Protein AF-0000000065932161 (afdb_homodimer)

Organism: Pleurodeles waltl (NCBI:txid8319)

Nearest PDB structures (foldseek):
  1xye-assembly1_C  TM=9.897E-01  e=7.817E-13  Homo sapiens
  1rq3-assembly1_A  TM=9.909E-01  e=1.323E-12  Homo sapiens
  9ayz-assembly1_A  TM=9.924E-01  e=1.602E-12  Homo sapiens
  1r1y-assembly1_C  TM=9.900E-01  e=1.602E-12  Homo sapiens
  4mqc-assembly1_A-2  TM=9.850E-01  e=2.135E-12  Homo sapiens

InterPro domains:
  IPR000971 Globin [PF00042] (27-136)
  IPR000971 Globin [PS01033] (2-142)
  IPR002338 Hemoglobin, alpha-type [PR00612] (16-28)
  IPR002338 Hemoglobin, alpha-type [PR00612] (33-43)
  IPR002338 Hemoglobin, alpha-type [PR00612] (48-57)
  IPR002338 Hemoglobin, alpha-type [PR00612] (75-88)
  IPR002338 Hemoglobin, alpha-type [PR00612] (123-139)
  IPR002338 Hemoglobin, alpha-type [cd08927] (3-142)
  IPR009050 Globin-like superfamily [SSF46458] (1-142)
  IPR012292 Globin/Protoglobin [G3DSA:1.10.490.10] (2-142)
  IPR050056 Hemoglobin and related oxygen transporters [PTHR11442] (1-142)

Foldseek 3Di:
DDQDPLLLVLQLVLVVVCPPVQLVLQLQLQLVLCVVPVVQCVLVPPDDSDSPGPVSSVVSSVVSVLVVQCSVVVVCNLVSCVVVLCCCVPPSNRDLVCLVSSLVSSLVSSCVPVVVSCDPSSSVSSSVSSVVNSCSSCVVVD/DDQDPLLLVLQLVLVVVCPPVQLVLQLQLQLVLCVVPVVQCVLVPPDDSDSPGPVSSVVSSVVSVLVVQCSVVVVCNLVSCVVVLCCCVPPSNRDLVCLVSSLVSSLVSSCVPVVVSCDPSSSVSSSVSSVVNSCSSCVVND

Structure (mmCIF, N/CA/C/O backbone):
data_AF-0000000065932161-model_v1
#
loop_
_entity.id
_entity.type
_entity.pdbx_description
1 polymer 'Hemoglobin subunit alpha-1'
#
loop_
_atom_site.group_PDB
_atom_site.id
_atom_site.type_symbol
_atom_site.label_atom_id
_atom_site.label_alt_id
_atom_site.label_comp_id
_atom_site.label_asym_id
_atom_site.label_entity_id
_atom_site.label_seq_id
_atom_site.pdbx_PDB_ins_code
_atom_site.Cartn_x
_atom_site.Cartn_y
_atom_site.Cartn_z
_atom_site.occupancy
_atom_site.B_iso_or_equiv
_atom_site.auth_seq_id
_atom_site.auth_comp_id
_atom_site.auth_asym_id
_atom_site.auth_atom_id
_atom_site.pdbx_PDB_model_num
ATOM 1 N N . MET A 1 1 ? 13.188 9.094 9.234 1 63.94 1 MET A N 1
ATOM 2 C CA . MET A 1 1 ? 14.102 9.414 8.141 1 63.94 1 MET A CA 1
ATOM 3 C C . MET A 1 1 ? 13.914 10.859 7.676 1 63.94 1 MET A C 1
ATOM 5 O O . MET A 1 1 ? 12.789 11.367 7.676 1 63.94 1 MET A O 1
ATOM 9 N N . LYS A 1 2 ? 14.953 11.531 7.594 1 86.62 2 LYS A N 1
ATOM 10 C CA . LYS A 1 2 ? 14.883 12.945 7.211 1 86.62 2 LYS A CA 1
ATOM 11 C C . LYS A 1 2 ? 14.508 13.094 5.742 1 86.62 2 LYS A C 1
ATOM 13 O O . LYS A 1 2 ? 15.031 12.383 4.883 1 86.62 2 LYS A O 1
ATOM 18 N N . LEU A 1 3 ? 13.445 13.945 5.445 1 97.88 3 LEU A N 1
ATOM 19 C CA . LEU A 1 3 ? 13.062 14.273 4.074 1 97.88 3 LEU A CA 1
ATOM 20 C C . LEU A 1 3 ? 14.133 15.117 3.395 1 97.88 3 LEU A C 1
ATOM 22 O O . LEU A 1 3 ? 14.594 16.109 3.957 1 97.88 3 LEU A O 1
ATOM 26 N N . THR A 1 4 ? 14.586 14.727 2.246 1 98 4 THR A N 1
ATOM 27 C CA . THR A 1 4 ? 15.531 15.516 1.463 1 98 4 THR A CA 1
ATOM 28 C C . THR A 1 4 ? 14.828 16.688 0.783 1 98 4 THR A C 1
ATOM 30 O O . THR A 1 4 ? 13.602 16.781 0.819 1 98 4 THR A O 1
ATOM 33 N N . ALA A 1 5 ? 15.625 17.578 0.199 1 98.31 5 ALA A N 1
ATOM 34 C CA . ALA A 1 5 ? 15.047 18.672 -0.569 1 98.31 5 ALA A CA 1
ATOM 35 C C . ALA A 1 5 ? 14.188 18.156 -1.711 1 98.31 5 ALA A C 1
ATOM 37 O O . ALA A 1 5 ? 13.133 18.719 -2.01 1 98.31 5 ALA A O 1
ATOM 38 N N . GLU A 1 6 ? 14.609 17.078 -2.377 1 98.31 6 GLU A N 1
ATOM 39 C CA . GLU A 1 6 ? 13.844 16.469 -3.459 1 98.31 6 GLU A CA 1
ATOM 40 C C . GLU A 1 6 ? 12.523 15.891 -2.947 1 98.31 6 GLU A C 1
ATOM 42 O O . GLU A 1 6 ? 11.484 16.047 -3.588 1 98.31 6 GLU A O 1
ATOM 47 N N . ASP A 1 7 ? 12.586 15.211 -1.776 1 98.69 7 ASP A N 1
ATOM 48 C CA . ASP A 1 7 ? 11.367 14.68 -1.172 1 98.69 7 ASP A CA 1
ATOM 49 C C . ASP A 1 7 ? 10.344 15.781 -0.929 1 98.69 7 ASP A C 1
ATOM 51 O O . ASP A 1 7 ? 9.18 15.648 -1.299 1 98.69 7 ASP A O 1
ATOM 55 N N . LYS A 1 8 ? 10.828 16.859 -0.288 1 98.75 8 LYS A N 1
ATOM 56 C CA . LYS A 1 8 ? 9.945 17.969 0.054 1 98.75 8 LYS A CA 1
ATOM 57 C C . LYS A 1 8 ? 9.336 18.594 -1.198 1 98.75 8 LYS A C 1
ATOM 59 O O . LYS A 1 8 ? 8.141 18.906 -1.223 1 98.75 8 LYS A O 1
ATOM 64 N N . HIS A 1 9 ? 10.117 18.766 -2.213 1 98.75 9 HIS A N 1
ATOM 65 C CA . HIS A 1 9 ? 9.625 19.312 -3.477 1 98.75 9 HIS A CA 1
ATOM 66 C C . HIS A 1 9 ? 8.539 18.422 -4.074 1 98.75 9 HIS A C 1
ATOM 68 O O . HIS A 1 9 ? 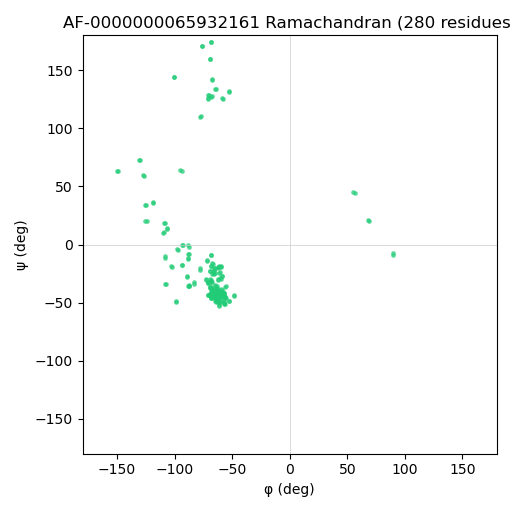7.477 18.906 -4.461 1 98.75 9 HIS A O 1
ATOM 74 N N . ASN A 1 10 ? 8.805 17.109 -4.168 1 98.81 10 ASN A N 1
ATOM 75 C CA . ASN A 1 10 ? 7.863 16.156 -4.75 1 98.81 10 ASN A CA 1
ATOM 76 C C . ASN A 1 10 ? 6.555 16.109 -3.969 1 98.81 10 ASN A C 1
ATOM 78 O O . ASN A 1 10 ? 5.473 16.078 -4.562 1 98.81 10 ASN A O 1
ATOM 82 N N . VAL A 1 11 ? 6.648 16.109 -2.639 1 98.88 11 VAL A N 1
ATOM 83 C CA . VAL A 1 11 ? 5.465 16.047 -1.786 1 98.88 11 VAL A CA 1
ATOM 84 C C . VAL A 1 11 ? 4.617 17.297 -1.983 1 98.88 11 VAL A C 1
ATOM 86 O O . VAL A 1 11 ? 3.402 17.219 -2.172 1 98.88 11 VAL A O 1
ATOM 89 N N . LYS A 1 12 ? 5.238 18.484 -1.946 1 98.81 12 LYS A N 1
ATOM 90 C CA . LYS A 1 12 ? 4.504 19.734 -2.137 1 98.81 12 LYS A CA 1
ATOM 91 C C . LYS A 1 12 ? 3.861 19.781 -3.52 1 98.81 12 LYS A C 1
ATOM 93 O O . LYS A 1 12 ? 2.711 20.203 -3.66 1 98.81 12 LYS A O 1
ATOM 98 N N . ALA A 1 13 ? 4.555 19.344 -4.527 1 98.69 13 ALA A N 1
ATOM 99 C CA . ALA A 1 13 ? 4.051 19.391 -5.895 1 98.69 13 ALA A CA 1
ATOM 100 C C . ALA A 1 13 ? 2.818 18.516 -6.062 1 98.69 13 ALA A C 1
ATOM 102 O O . ALA A 1 13 ? 1.815 18.938 -6.637 1 98.69 13 ALA A O 1
ATOM 103 N N . ILE A 1 14 ? 2.879 17.281 -5.559 1 98.75 14 ILE A N 1
ATOM 104 C CA . ILE A 1 14 ? 1.737 16.391 -5.727 1 98.75 14 ILE A CA 1
ATOM 105 C C . ILE A 1 14 ? 0.577 16.859 -4.855 1 98.75 14 ILE A C 1
ATOM 107 O O . ILE A 1 14 ? -0.589 16.703 -5.227 1 98.75 14 ILE A O 1
ATOM 111 N N . TRP A 1 15 ? 0.893 17.469 -3.68 1 98.81 15 TRP A N 1
ATOM 112 C CA . TRP A 1 15 ? -0.165 17.891 -2.764 1 98.81 15 TRP A CA 1
ATOM 113 C C . TRP A 1 15 ? -0.961 19.047 -3.344 1 98.81 15 TRP A C 1
ATOM 115 O O . TRP A 1 15 ? -2.102 19.297 -2.943 1 98.81 15 TRP A O 1
ATOM 125 N N . ASP A 1 16 ? -0.361 19.797 -4.277 1 98.5 16 ASP A N 1
ATOM 126 C CA . ASP A 1 16 ? -1.103 20.844 -4.977 1 98.5 16 ASP A CA 1
ATOM 127 C C . ASP A 1 16 ? -2.314 20.266 -5.703 1 98.5 16 ASP A C 1
ATOM 129 O O . ASP A 1 16 ? -3.318 20.953 -5.898 1 98.5 16 ASP A O 1
ATOM 133 N N . HIS A 1 17 ? -2.227 19 -6.066 1 98.56 17 HIS A N 1
ATOM 134 C CA . HIS A 1 17 ? -3.336 18.328 -6.738 1 98.56 17 HIS A CA 1
ATOM 135 C C . HIS A 1 17 ? -4.293 17.703 -5.734 1 98.56 17 HIS A C 1
ATOM 137 O O . HIS A 1 17 ? -5.391 17.281 -6.102 1 98.56 17 HIS A O 1
ATOM 143 N N . VAL A 1 18 ? -3.959 17.609 -4.453 1 98.69 18 VAL A N 1
ATOM 144 C CA . VAL A 1 18 ? -4.777 17.047 -3.381 1 98.69 18 VAL A CA 1
ATOM 145 C C . VAL A 1 18 ? -5.66 18.141 -2.785 1 98.69 18 VAL A C 1
ATOM 147 O O . VAL A 1 18 ? -6.793 17.875 -2.371 1 98.69 18 VAL A O 1
ATOM 150 N N . LYS A 1 19 ? -5.07 19.359 -2.74 1 98 19 LYS A N 1
ATOM 151 C CA . LYS A 1 19 ? -5.809 20.5 -2.189 1 98 19 LYS A CA 1
ATOM 152 C C . LYS A 1 19 ? -7.168 20.656 -2.865 1 98 19 LYS A C 1
ATOM 154 O O . LYS A 1 19 ? -7.266 20.609 -4.094 1 98 19 LYS A O 1
ATOM 159 N N . GLY A 1 20 ? -8.211 20.812 -2.104 1 97.94 20 GLY A N 1
ATOM 160 C CA . GLY A 1 20 ? -9.57 20.938 -2.615 1 97.94 20 GLY A CA 1
ATOM 161 C C . GLY A 1 20 ? -10.273 19.594 -2.768 1 97.94 20 GLY A C 1
ATOM 162 O O 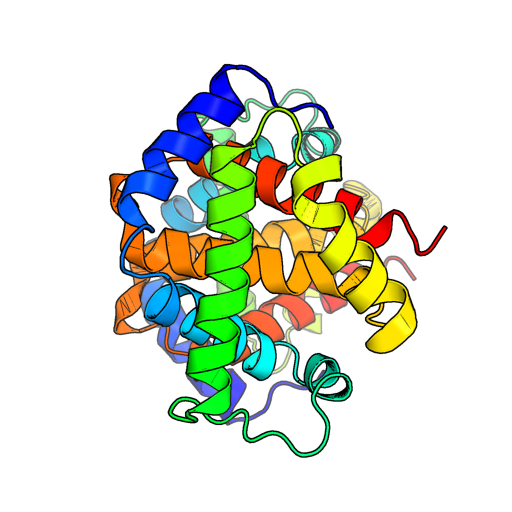. GLY A 1 20 ? -11.484 19.562 -2.998 1 97.94 20 GLY A O 1
ATOM 163 N N . HIS A 1 21 ? -9.562 18.516 -2.586 1 98.69 21 HIS A N 1
ATOM 164 C CA . HIS A 1 21 ? -10.133 17.188 -2.727 1 98.69 21 HIS A CA 1
ATOM 165 C C . HIS A 1 21 ? -9.906 16.344 -1.472 1 98.69 21 HIS A C 1
ATOM 167 O O . HIS A 1 21 ? -9.883 15.117 -1.535 1 98.69 21 HIS A O 1
ATOM 173 N N . GLU A 1 22 ? -9.648 16.984 -0.371 1 98.69 22 GLU A N 1
ATOM 174 C CA . GLU A 1 22 ? -9.281 16.297 0.868 1 98.69 22 GLU A CA 1
ATOM 175 C C . GLU A 1 22 ? -10.367 15.32 1.294 1 98.69 22 GLU A C 1
ATOM 177 O O . GLU A 1 22 ? -10.062 14.195 1.702 1 98.69 22 GLU A O 1
ATOM 182 N N . GLU A 1 23 ? -11.625 15.75 1.155 1 98.81 23 GLU A N 1
ATOM 183 C CA . GLU A 1 23 ? -12.727 14.883 1.556 1 98.81 23 GLU A CA 1
ATOM 184 C C . GLU A 1 23 ? -12.789 13.633 0.694 1 98.81 23 GLU A C 1
ATOM 186 O O . GLU A 1 23 ? -12.875 12.516 1.216 1 98.81 23 GLU A O 1
ATOM 191 N N . ALA A 1 24 ? -12.734 13.789 -0.629 1 98.75 24 ALA A N 1
ATOM 192 C CA . ALA A 1 24 ? -12.852 12.664 -1.555 1 98.75 24 ALA A CA 1
ATOM 193 C C . ALA A 1 24 ? -11.688 11.695 -1.383 1 98.75 24 ALA A C 1
ATOM 195 O O . ALA A 1 24 ? -11.891 10.484 -1.294 1 98.75 24 ALA A O 1
ATOM 196 N N . ILE A 1 25 ? -10.469 12.203 -1.295 1 98.81 25 ILE A N 1
ATOM 197 C CA . ILE A 1 25 ? -9.266 11.383 -1.174 1 98.81 25 ILE A CA 1
ATOM 198 C C . ILE A 1 25 ? -9.25 10.68 0.182 1 98.81 25 ILE A C 1
ATOM 200 O O . ILE A 1 25 ? -9.016 9.477 0.261 1 98.81 25 ILE A O 1
ATOM 204 N N . GLY A 1 26 ? -9.547 11.438 1.215 1 98.88 26 GLY A N 1
ATOM 205 C CA . GLY A 1 26 ? -9.523 10.883 2.557 1 98.88 26 GLY A CA 1
ATOM 206 C C . GLY A 1 26 ? -10.594 9.836 2.787 1 98.88 26 GLY A C 1
ATOM 207 O O . GLY A 1 26 ? -10.336 8.781 3.371 1 98.88 26 GLY A O 1
ATOM 208 N N . ALA A 1 27 ? -11.82 10.117 2.338 1 98.88 27 ALA A N 1
ATOM 209 C CA . ALA A 1 27 ? -12.922 9.172 2.502 1 98.88 27 ALA A CA 1
ATOM 210 C C . ALA A 1 27 ? -12.648 7.875 1.746 1 98.88 27 ALA A C 1
ATOM 212 O O . ALA A 1 27 ? -12.906 6.781 2.26 1 98.88 27 ALA A O 1
ATOM 213 N N . GLU A 1 28 ? -12.133 8.016 0.566 1 98.81 28 GLU A N 1
ATOM 214 C CA . GLU A 1 28 ? -11.828 6.816 -0.213 1 98.81 28 GLU A CA 1
ATOM 215 C C . GLU A 1 28 ? -10.719 6 0.442 1 98.81 28 GLU A C 1
ATOM 217 O O . GLU A 1 28 ? -10.805 4.773 0.516 1 98.81 28 GLU A O 1
ATOM 222 N N . ALA A 1 29 ? -9.68 6.656 0.917 1 98.88 29 ALA A N 1
ATOM 223 C CA . ALA A 1 29 ? -8.57 5.953 1.561 1 98.88 29 ALA A CA 1
ATOM 224 C C . ALA A 1 29 ? -9.039 5.223 2.814 1 98.88 29 ALA A C 1
ATOM 226 O O . ALA A 1 29 ? -8.688 4.059 3.033 1 98.88 29 ALA A O 1
ATOM 227 N N . LEU A 1 30 ? -9.852 5.91 3.594 1 98.81 30 LEU A N 1
ATOM 228 C CA . LEU A 1 30 ? -10.383 5.293 4.805 1 98.81 30 LEU A CA 1
ATOM 229 C C . LEU A 1 30 ? -11.273 4.102 4.469 1 98.81 30 LEU A C 1
ATOM 231 O O . LEU A 1 30 ? -11.156 3.041 5.086 1 98.81 30 LEU A O 1
ATOM 235 N N . TYR A 1 31 ? -12.109 4.23 3.547 1 98.81 31 TYR A N 1
ATOM 236 C CA . TYR A 1 31 ? -13.031 3.145 3.217 1 98.81 31 TYR A CA 1
ATOM 237 C C . TYR A 1 31 ? -12.273 1.933 2.686 1 98.81 31 TYR A C 1
ATOM 239 O O . TYR A 1 31 ? -12.578 0.794 3.049 1 98.81 31 TYR A O 1
ATOM 247 N N . ARG A 1 32 ? -11.305 2.164 1.836 1 98.75 32 ARG A N 1
ATOM 248 C CA . ARG A 1 32 ? -10.469 1.064 1.364 1 98.75 32 ARG A CA 1
ATOM 249 C C . ARG A 1 32 ? -9.781 0.362 2.529 1 98.75 32 ARG A C 1
ATOM 251 O O . ARG A 1 32 ? -9.695 -0.868 2.561 1 98.75 32 ARG A O 1
ATOM 258 N N . MET A 1 33 ? -9.312 1.17 3.457 1 98.69 33 MET A N 1
ATOM 259 C CA . MET A 1 33 ? -8.664 0.565 4.621 1 98.69 33 MET A CA 1
ATOM 260 C C . MET A 1 33 ? -9.648 -0.305 5.395 1 98.69 33 MET A C 1
ATOM 262 O O . MET A 1 33 ? -9.328 -1.435 5.766 1 98.69 33 MET A O 1
ATOM 266 N N . PHE A 1 34 ? -10.867 0.182 5.598 1 98.5 34 PHE A N 1
ATOM 267 C CA . PHE A 1 34 ? -11.852 -0.559 6.383 1 98.5 34 PHE A CA 1
ATOM 268 C C . PHE A 1 34 ? -12.281 -1.824 5.652 1 98.5 34 PHE A C 1
ATOM 270 O O . PHE A 1 34 ? -12.578 -2.842 6.281 1 98.5 34 PHE A O 1
ATOM 277 N N . CYS A 1 35 ? -12.305 -1.803 4.375 1 98.25 35 CYS A N 1
ATOM 278 C CA . CYS A 1 35 ? -12.641 -2.984 3.586 1 98.25 35 CYS A CA 1
ATOM 279 C C . CYS A 1 35 ? -11.516 -4.02 3.656 1 98.25 35 CYS A C 1
ATOM 281 O O . CYS A 1 35 ? -11.781 -5.207 3.852 1 98.25 35 CYS A O 1
ATOM 283 N N . CYS A 1 36 ? -10.273 -3.586 3.553 1 97.81 36 CYS A N 1
ATOM 284 C CA . CYS A 1 36 ? -9.133 -4.488 3.453 1 97.81 36 CYS A CA 1
ATOM 285 C C . CYS A 1 36 ? -8.695 -4.973 4.832 1 97.81 36 CYS A C 1
ATOM 287 O O . CYS A 1 36 ? -8.156 -6.074 4.969 1 97.81 36 CYS A O 1
ATOM 289 N N . MET A 1 37 ? -8.867 -4.113 5.789 1 97.56 37 MET A N 1
ATOM 290 C CA . MET A 1 37 ? -8.422 -4.406 7.148 1 97.56 37 MET A CA 1
ATOM 291 C C . MET A 1 37 ? -9.523 -4.113 8.156 1 97.56 37 MET A C 1
ATOM 293 O O . MET A 1 37 ? -9.398 -3.197 8.977 1 97.56 37 MET A O 1
ATOM 297 N N . PRO A 1 38 ? -10.547 -4.945 8.195 1 96.69 38 PRO A N 1
ATOM 298 C CA . PRO A 1 38 ? -11.727 -4.664 9.008 1 96.69 38 PRO A CA 1
ATOM 299 C C . PRO A 1 38 ? -11.414 -4.59 10.5 1 96.69 38 PRO A C 1
ATOM 301 O O . PRO A 1 38 ? -12.172 -3.984 11.266 1 96.69 38 PRO A O 1
ATOM 304 N N . THR A 1 39 ? -10.289 -5.141 10.945 1 96.38 39 THR A N 1
ATOM 305 C CA . THR A 1 39 ? -9.914 -5.094 12.352 1 96.38 39 THR A CA 1
ATOM 306 C C . THR A 1 39 ? -9.641 -3.658 12.797 1 96.38 39 THR A C 1
ATOM 308 O O . THR A 1 39 ? -9.688 -3.348 13.984 1 96.38 39 THR A O 1
ATOM 311 N N . THR A 1 40 ? -9.359 -2.717 11.852 1 97.44 40 THR A N 1
ATOM 312 C CA . THR A 1 40 ? -9.094 -1.322 12.188 1 97.44 40 THR A CA 1
ATOM 313 C C . THR A 1 40 ? -10.367 -0.616 12.633 1 97.44 40 THR A C 1
ATOM 315 O O . THR A 1 40 ? -10.312 0.463 13.227 1 97.44 40 THR A O 1
ATOM 318 N N . ARG A 1 41 ? -11.508 -1.239 12.391 1 97 41 ARG A N 1
ATOM 319 C CA . ARG A 1 41 ? -12.797 -0.654 12.758 1 97 41 ARG A CA 1
ATOM 320 C C . ARG A 1 41 ? -12.945 -0.584 14.273 1 97 41 ARG A C 1
ATOM 322 O O . ARG A 1 41 ? -13.781 0.17 14.781 1 97 41 ARG A O 1
ATOM 329 N N . ILE A 1 42 ? -12.125 -1.304 15.016 1 97 42 ILE A N 1
ATOM 330 C CA . ILE A 1 42 ? -12.195 -1.378 16.469 1 97 42 ILE A CA 1
ATOM 331 C C . ILE A 1 42 ? -11.977 0.009 17.062 1 97 42 ILE A C 1
ATOM 333 O O . ILE A 1 42 ? -12.469 0.307 18.156 1 97 42 ILE A O 1
ATOM 337 N N . TYR A 1 43 ? -11.312 0.896 16.359 1 96.25 43 TYR A N 1
ATOM 338 C CA . TYR A 1 43 ? -10.969 2.221 16.859 1 96.25 43 TYR A CA 1
ATOM 339 C C . TYR A 1 43 ? -12.086 3.219 16.578 1 96.25 43 TYR A C 1
ATOM 341 O O . TYR A 1 43 ? -12 4.383 16.969 1 96.25 43 TYR A O 1
ATOM 349 N N . PHE A 1 44 ? -13.148 2.791 15.922 1 96.81 44 PHE A N 1
ATOM 350 C CA . PHE A 1 44 ? -14.273 3.646 15.547 1 96.81 44 PHE A CA 1
ATOM 351 C C . PHE A 1 44 ? -15.586 3.055 16.031 1 96.81 44 PHE A C 1
ATOM 353 O O . PHE A 1 44 ? -16.516 2.869 15.25 1 96.81 44 PHE A O 1
ATOM 360 N N . PRO A 1 45 ? -15.664 2.883 17.344 1 94.31 45 PRO A N 1
ATOM 361 C CA . PRO A 1 45 ? -16.875 2.266 17.875 1 94.31 45 PRO A CA 1
ATOM 362 C C . PRO A 1 45 ? -18.125 3.121 17.641 1 94.31 45 PRO A C 1
ATOM 364 O O . PRO A 1 45 ? -18.078 4.344 17.797 1 94.31 45 PRO A O 1
ATOM 367 N N . ALA A 1 46 ? -19.203 2.471 17.172 1 94.56 46 ALA A N 1
ATOM 368 C CA . ALA A 1 46 ? -20.531 3.064 17.047 1 94.56 46 ALA A CA 1
ATOM 369 C C . ALA A 1 46 ? -20.547 4.133 15.953 1 94.56 46 ALA A C 1
ATOM 371 O O . ALA A 1 46 ? -21.344 5.07 16 1 94.56 46 ALA A O 1
ATOM 372 N N . LYS A 1 47 ? -19.594 4.086 15.047 1 97.19 47 LYS A N 1
ATOM 373 C CA . LYS A 1 47 ? -19.594 5.004 13.914 1 97.19 47 LYS A CA 1
ATOM 374 C C . LYS A 1 47 ? -20.125 4.324 12.656 1 97.19 47 LYS A C 1
ATOM 376 O O . LYS A 1 47 ? -19.938 3.117 12.469 1 97.19 47 LYS A O 1
ATOM 381 N N . ASP A 1 48 ? -20.797 5.078 11.914 1 98.25 48 ASP A N 1
ATOM 382 C CA . ASP A 1 48 ? -21.188 4.598 10.594 1 98.25 48 ASP A CA 1
ATOM 383 C C . ASP A 1 48 ? -20.016 4.676 9.617 1 98.25 48 ASP A C 1
ATOM 385 O O . ASP A 1 48 ? -19.625 5.766 9.188 1 98.25 48 ASP A O 1
ATOM 389 N N . LEU A 1 49 ? -19.453 3.539 9.195 1 98.12 49 LEU A N 1
ATOM 390 C CA . LEU A 1 49 ? -18.266 3.484 8.367 1 98.12 49 LEU A CA 1
ATOM 391 C C . LEU A 1 49 ? -18.594 3.043 6.949 1 98.12 49 LEU A C 1
ATOM 393 O O . LEU A 1 49 ? -17.719 2.584 6.211 1 98.12 49 LEU A O 1
ATOM 397 N N . SER A 1 50 ? -19.906 3.162 6.605 1 97.75 50 SER A N 1
ATOM 398 C CA . SER A 1 50 ? -20.328 2.83 5.246 1 97.75 50 SER A CA 1
ATOM 399 C C . SER A 1 50 ? -19.797 3.846 4.242 1 97.75 50 SER A C 1
ATOM 401 O O . SER A 1 50 ? -19.391 4.953 4.621 1 97.75 50 SER A O 1
ATOM 403 N N . GLU A 1 51 ? -19.719 3.504 2.986 1 97.69 51 GLU A N 1
ATOM 404 C CA . GLU A 1 51 ? -19.047 4.262 1.928 1 97.69 51 GLU A CA 1
ATOM 405 C C . GLU A 1 51 ? -19.594 5.684 1.846 1 97.69 51 GLU A C 1
ATOM 407 O O . GLU A 1 51 ? -18.828 6.633 1.637 1 97.69 51 GLU A O 1
ATOM 412 N N . ARG A 1 52 ? -20.891 5.855 2.07 1 97.62 52 ARG A N 1
ATOM 413 C CA . ARG A 1 52 ? -21.5 7.16 1.85 1 97.62 52 ARG A CA 1
ATOM 414 C C . ARG A 1 52 ? -21.812 7.848 3.174 1 97.62 52 ARG A C 1
ATOM 416 O O . ARG A 1 52 ? -22.516 8.867 3.199 1 97.62 52 ARG A O 1
ATOM 423 N N . SER A 1 53 ? -21.266 7.359 4.273 1 98.25 53 SER A N 1
ATOM 424 C CA . SER A 1 53 ? -21.562 7.93 5.582 1 98.25 53 SER A CA 1
ATOM 425 C C . SER A 1 53 ? -20.984 9.336 5.715 1 98.25 53 SER A C 1
ATOM 427 O O . SER A 1 53 ? -19.875 9.609 5.234 1 98.25 53 SER A O 1
ATOM 429 N N . SER A 1 54 ? -21.734 10.195 6.379 1 98.38 54 SER A N 1
ATOM 430 C CA . SER A 1 54 ? -21.266 11.547 6.672 1 98.38 54 SER A CA 1
ATOM 431 C C . SER A 1 54 ? -20.031 11.508 7.578 1 98.38 54 SER A C 1
ATOM 433 O O . SER A 1 54 ? -19.125 12.32 7.43 1 98.38 54 SER A O 1
ATOM 435 N N . TYR A 1 55 ? -20.047 10.586 8.484 1 98.44 55 TYR A N 1
ATOM 436 C CA . TYR A 1 55 ? -18.906 10.469 9.383 1 98.44 55 TYR A CA 1
ATOM 437 C C . TYR A 1 55 ? -17.625 10.141 8.609 1 98.44 55 TYR A C 1
ATOM 439 O O . TYR A 1 55 ? -16.594 10.766 8.82 1 98.44 55 TYR A O 1
ATOM 447 N N . LEU A 1 56 ? -17.703 9.141 7.711 1 98.69 56 LEU A N 1
ATOM 448 C CA . LEU A 1 56 ? -16.547 8.719 6.949 1 98.69 56 LEU A CA 1
ATOM 449 C C . LEU A 1 56 ? -15.992 9.867 6.109 1 98.69 56 LEU A C 1
ATOM 451 O O . LEU A 1 56 ? -14.773 10.078 6.066 1 98.69 56 LEU A O 1
ATOM 455 N N . HIS A 1 57 ? -16.844 10.602 5.516 1 98.75 57 HIS A N 1
ATOM 456 C CA . HIS A 1 57 ? -16.438 11.703 4.656 1 98.75 57 HIS A CA 1
ATOM 457 C C . HIS A 1 57 ? -15.828 12.844 5.473 1 98.75 57 HIS A C 1
ATOM 459 O O . HIS A 1 57 ? -14.773 13.375 5.109 1 98.75 57 HIS A O 1
ATOM 465 N N . SER A 1 58 ? -16.453 13.141 6.559 1 98.69 58 SER A N 1
ATOM 466 C CA . SER A 1 58 ? -15.93 14.195 7.418 1 98.69 58 SER A CA 1
ATOM 467 C C . SER A 1 58 ? -14.586 13.805 8.023 1 98.69 58 SER A C 1
ATOM 469 O O . SER A 1 58 ? -13.664 14.625 8.094 1 98.69 58 SER A O 1
ATOM 471 N N . HIS A 1 59 ? -14.484 12.57 8.477 1 98.5 59 HIS A N 1
ATOM 472 C CA . HIS A 1 59 ? -13.227 12.109 9.062 1 98.5 59 HIS A CA 1
ATOM 473 C C . HIS A 1 59 ? -12.117 12.055 8.008 1 98.5 59 HIS A C 1
ATOM 475 O O . HIS A 1 59 ? -10.977 12.414 8.289 1 98.5 59 HIS A O 1
ATOM 481 N N . GLY A 1 60 ? -12.484 11.586 6.789 1 98.75 60 GLY A N 1
ATOM 482 C CA . GLY A 1 60 ? -11.523 11.609 5.695 1 98.75 60 GLY A CA 1
ATOM 483 C C . GLY A 1 60 ? -10.992 12.992 5.402 1 98.75 60 GLY A C 1
ATOM 484 O O . GLY A 1 60 ? -9.789 13.172 5.211 1 98.75 60 GLY A O 1
ATOM 485 N N . LYS A 1 61 ? -11.875 13.938 5.418 1 98.81 61 LYS A N 1
ATOM 486 C CA . LYS A 1 61 ? -11.492 15.328 5.207 1 98.81 61 LYS A CA 1
ATOM 487 C C . LYS A 1 61 ? -10.539 15.805 6.297 1 98.81 61 LYS A C 1
ATOM 489 O O . LYS A 1 61 ? -9.555 16.5 6.008 1 98.81 61 LYS A O 1
ATOM 494 N N . LYS A 1 62 ? -10.781 15.43 7.5 1 98.44 62 LYS A N 1
ATOM 495 C CA . LYS A 1 62 ? -9.922 15.82 8.617 1 98.44 62 LYS A CA 1
ATOM 496 C C . LYS A 1 62 ? -8.531 15.195 8.484 1 98.44 62 LYS A C 1
ATOM 498 O O . LYS A 1 62 ? -7.527 15.867 8.727 1 98.44 62 LYS A O 1
ATOM 503 N N . VAL A 1 63 ? -8.484 13.922 8.141 1 98.56 63 VAL A N 1
ATOM 504 C CA . VAL A 1 63 ? -7.223 13.203 8.023 1 98.56 63 VAL A CA 1
ATOM 505 C C . VAL A 1 63 ? -6.359 13.844 6.941 1 98.56 63 VAL A C 1
ATOM 507 O O . VAL A 1 63 ? -5.211 14.219 7.191 1 98.56 63 VAL A O 1
ATOM 510 N N . VAL A 1 64 ? -6.91 14.016 5.762 1 98.81 64 VAL A N 1
ATOM 511 C CA . VAL A 1 64 ? -6.117 14.57 4.664 1 98.81 64 VAL A CA 1
ATOM 512 C C . VAL A 1 64 ? -5.875 16.062 4.898 1 98.81 64 VAL A C 1
ATOM 514 O O . VAL A 1 64 ? -4.828 16.594 4.523 1 98.81 64 VAL A O 1
ATOM 517 N N . GLY A 1 65 ? -6.805 16.75 5.578 1 98.75 65 GLY A N 1
ATOM 518 C CA . GLY A 1 65 ? -6.555 18.109 6.016 1 98.75 65 GLY A CA 1
ATOM 519 C C . GLY A 1 65 ? -5.348 18.234 6.934 1 98.75 65 GLY A C 1
ATOM 520 O O . GLY A 1 65 ? -4.551 19.156 6.801 1 98.75 65 GLY A O 1
ATOM 521 N N . ALA A 1 66 ? -5.23 17.312 7.871 1 98.56 66 ALA A N 1
ATOM 522 C CA . ALA A 1 66 ? -4.07 17.297 8.758 1 98.56 66 ALA A CA 1
ATOM 523 C C . ALA A 1 66 ? -2.785 17.031 7.973 1 98.56 66 ALA A C 1
ATOM 525 O O . ALA A 1 66 ? -1.739 17.609 8.281 1 98.56 66 ALA A O 1
ATOM 526 N N . LEU A 1 67 ? -2.881 16.188 7.004 1 98.75 67 LEU A N 1
ATOM 527 C CA . LEU A 1 67 ? -1.724 15.938 6.148 1 98.75 67 LEU A CA 1
ATOM 528 C C . LEU A 1 67 ? -1.373 17.188 5.344 1 98.75 67 LEU A C 1
ATOM 530 O O . LEU A 1 67 ? -0.195 17.484 5.145 1 98.75 67 LEU A O 1
ATOM 534 N N . THR A 1 68 ? -2.393 17.875 4.844 1 98.69 68 THR A N 1
ATOM 535 C CA . THR A 1 68 ? -2.176 19.141 4.137 1 98.69 68 THR A CA 1
ATOM 536 C C . THR A 1 68 ? -1.45 20.141 5.035 1 98.69 68 THR A C 1
ATOM 538 O O . THR A 1 68 ? -0.519 20.812 4.59 1 98.69 68 THR A O 1
ATOM 541 N N . ASN A 1 69 ? -1.868 20.219 6.246 1 98.06 69 ASN A N 1
ATOM 542 C CA . ASN A 1 69 ? -1.18 21.062 7.211 1 98.06 69 ASN A CA 1
ATOM 543 C C . ASN A 1 69 ? 0.27 20.641 7.406 1 98.06 69 ASN A C 1
ATOM 545 O O . ASN A 1 69 ? 1.167 21.469 7.492 1 98.06 69 ASN A O 1
ATOM 549 N N . ALA A 1 70 ? 0.508 19.312 7.539 1 98.25 70 ALA A N 1
ATOM 550 C CA . ALA A 1 70 ? 1.864 18.797 7.668 1 98.25 70 ALA A CA 1
ATOM 551 C C . ALA A 1 70 ? 2.721 19.188 6.465 1 98.25 70 ALA A C 1
ATOM 553 O O . ALA A 1 70 ? 3.896 19.516 6.617 1 98.25 70 ALA A O 1
ATOM 554 N N . VAL A 1 71 ? 2.139 19.094 5.266 1 98.75 71 VAL A N 1
ATOM 555 C CA . VAL A 1 71 ? 2.854 19.469 4.051 1 98.75 71 VAL A CA 1
ATOM 556 C C . VAL A 1 71 ? 3.24 20.953 4.109 1 98.75 71 VAL A C 1
ATOM 558 O O . VAL A 1 71 ? 4.359 21.312 3.754 1 98.75 71 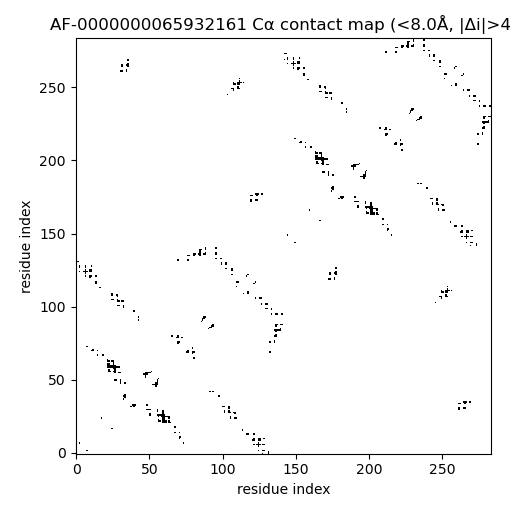VAL A O 1
ATOM 561 N N . ALA A 1 72 ? 2.359 21.797 4.594 1 98.12 72 ALA A N 1
ATOM 562 C CA . ALA A 1 72 ? 2.615 23.219 4.719 1 98.12 72 ALA A CA 1
ATOM 563 C C . ALA A 1 72 ? 3.729 23.5 5.727 1 98.12 72 ALA A C 1
ATOM 565 O O . ALA A 1 72 ? 4.406 24.531 5.648 1 98.12 72 ALA A O 1
ATOM 566 N N . HIS A 1 73 ? 3.928 22.625 6.629 1 98.19 73 HIS A N 1
ATOM 567 C CA . HIS A 1 73 ? 4.945 22.734 7.668 1 98.19 73 HIS A CA 1
ATOM 568 C C . HIS A 1 73 ? 5.957 21.609 7.582 1 98.19 73 HIS A C 1
ATOM 570 O O . HIS A 1 73 ? 6.355 21.047 8.609 1 98.19 73 HIS A O 1
ATOM 576 N N . ILE A 1 74 ? 6.301 21.172 6.418 1 98.31 74 ILE A N 1
ATOM 577 C CA . ILE A 1 74 ? 7.023 19.938 6.137 1 98.31 74 ILE A CA 1
ATOM 578 C C . ILE A 1 74 ? 8.398 19.969 6.805 1 98.31 74 ILE A C 1
ATOM 580 O O . ILE A 1 74 ? 9.016 18.938 7.035 1 98.31 74 ILE A O 1
ATOM 584 N N . ASP A 1 75 ? 8.891 21.172 7.176 1 97.81 75 ASP A N 1
ATOM 585 C CA . ASP A 1 75 ? 10.18 21.312 7.848 1 97.81 75 ASP A CA 1
ATOM 586 C C . ASP A 1 75 ? 10.023 21.188 9.359 1 97.81 75 ASP A C 1
ATOM 588 O O . ASP A 1 75 ? 11.016 21.141 10.094 1 97.81 75 ASP A O 1
ATOM 592 N N . ASP A 1 76 ? 8.773 21.141 9.859 1 97.44 76 ASP A N 1
ATOM 593 C CA . ASP A 1 76 ? 8.508 21.031 11.289 1 97.44 76 ASP A CA 1
ATOM 594 C C . ASP A 1 76 ? 7.195 20.297 11.547 1 97.44 76 ASP A C 1
ATOM 596 O O . ASP A 1 76 ? 6.305 20.812 12.227 1 97.44 76 ASP A O 1
ATOM 600 N N . ILE A 1 77 ? 7.16 19.047 11.133 1 97.62 77 ILE A N 1
ATOM 601 C CA . ILE A 1 77 ? 5.969 18.203 11.234 1 97.62 77 ILE A CA 1
ATOM 602 C C . ILE A 1 77 ? 5.684 17.906 12.703 1 97.62 77 ILE A C 1
ATOM 604 O O . ILE A 1 77 ? 4.523 17.828 13.117 1 97.62 77 ILE A O 1
ATOM 608 N N . ASP A 1 78 ? 6.711 17.812 13.547 1 96.62 78 ASP A N 1
ATOM 609 C CA . ASP A 1 78 ? 6.551 17.531 14.969 1 96.62 78 ASP A CA 1
ATOM 610 C C . ASP A 1 78 ? 5.629 18.562 15.633 1 96.62 78 ASP A C 1
ATOM 612 O O . ASP A 1 78 ? 4.68 18.188 16.328 1 96.62 78 ASP A O 1
ATOM 616 N N . THR A 1 79 ? 5.969 19.797 15.398 1 96.5 79 THR A N 1
ATOM 617 C CA . THR A 1 79 ? 5.164 20.859 15.992 1 96.5 79 THR A CA 1
ATOM 618 C C . THR A 1 79 ? 3.758 20.859 15.391 1 96.5 79 THR A C 1
ATOM 620 O O . THR A 1 79 ? 2.773 21.031 16.109 1 96.5 79 THR A O 1
ATOM 623 N N . ALA A 1 80 ? 3.662 20.656 14.078 1 95.62 80 ALA A N 1
ATOM 624 C CA . ALA A 1 80 ? 2.377 20.688 13.383 1 95.62 80 ALA A CA 1
ATOM 625 C C . ALA A 1 80 ? 1.451 19.594 13.898 1 95.62 80 ALA A C 1
ATOM 627 O O . ALA A 1 80 ? 0.229 19.75 13.898 1 95.62 80 ALA A O 1
ATOM 628 N N . PHE A 1 81 ? 2.012 18.422 14.367 1 96.25 81 PHE A N 1
ATOM 629 C CA . PHE A 1 81 ? 1.198 17.266 14.719 1 96.25 81 PHE A CA 1
ATOM 630 C C . PHE A 1 81 ? 1.188 17.062 16.234 1 96.25 81 PHE A C 1
ATOM 632 O O . PHE A 1 81 ? 0.686 16.031 16.719 1 96.25 81 PHE A O 1
ATOM 639 N N . SER A 1 82 ? 1.685 18.016 17 1 94.94 82 SER A N 1
ATOM 640 C CA . SER A 1 82 ? 1.843 17.812 18.438 1 94.94 82 SER A CA 1
ATOM 641 C C . SER A 1 82 ? 0.51 17.484 19.094 1 94.94 82 SER A C 1
ATOM 643 O O . SER A 1 82 ? 0.408 16.516 19.844 1 94.94 82 SER A O 1
ATOM 645 N N . LYS A 1 83 ? -0.511 18.234 18.781 1 95.31 83 LYS A N 1
ATOM 646 C CA . LYS A 1 83 ? -1.823 18.016 19.375 1 95.31 83 LYS A CA 1
ATOM 647 C C . LYS A 1 83 ? -2.43 16.688 18.906 1 95.31 83 LYS A C 1
ATOM 649 O O . LYS A 1 83 ? -3.059 15.977 19.688 1 95.31 83 LYS A O 1
ATOM 654 N N . LEU A 1 84 ? -2.221 16.375 17.625 1 95.5 84 LEU A N 1
ATOM 655 C CA . LEU A 1 84 ? -2.756 15.133 17.078 1 95.5 84 LEU A CA 1
ATOM 656 C C . LEU A 1 84 ? -2.025 13.93 17.672 1 95.5 84 LEU A C 1
ATOM 658 O O . LEU A 1 84 ? -2.627 12.875 17.875 1 95.5 84 LEU A O 1
ATOM 662 N N . SER A 1 85 ? -0.739 14.07 17.875 1 95 85 SER A N 1
ATOM 663 C CA . SER A 1 85 ? 0.02 13 18.516 1 95 85 SER A CA 1
ATOM 664 C C . SER A 1 85 ? -0.521 12.695 19.906 1 95 85 SER A C 1
ATOM 666 O O . SER A 1 85 ? -0.724 11.531 20.266 1 95 85 SER A O 1
ATOM 668 N N . ASP A 1 86 ? -0.821 13.727 20.688 1 94.69 86 ASP A N 1
ATOM 669 C CA . ASP A 1 86 ? -1.402 13.562 22.016 1 94.69 86 ASP A CA 1
ATOM 670 C C . ASP A 1 86 ? -2.775 12.898 21.938 1 94.69 86 ASP A C 1
ATOM 672 O O . ASP A 1 86 ? -3.062 11.961 22.688 1 94.69 86 ASP A O 1
ATOM 676 N N . LYS A 1 87 ? -3.566 13.367 21.031 1 94.25 87 LYS A N 1
ATOM 677 C CA . LYS A 1 87 ? -4.926 12.852 20.906 1 94.25 87 LYS A CA 1
ATOM 678 C C . LYS A 1 87 ? -4.914 11.375 20.531 1 94.25 87 LYS A C 1
ATOM 680 O O . LYS A 1 87 ? -5.633 10.57 21.125 1 94.25 87 LYS A O 1
ATOM 685 N N . HIS A 1 88 ? -4.098 10.938 19.531 1 93.62 88 HIS A N 1
ATOM 686 C CA . HIS A 1 88 ? -4.051 9.562 19.062 1 93.62 88 HIS A CA 1
ATOM 687 C C . HIS A 1 88 ? -3.465 8.633 20.125 1 93.62 88 HIS A C 1
ATOM 689 O O . HIS A 1 88 ? -3.881 7.477 20.234 1 93.62 88 HIS A O 1
ATOM 695 N N . ALA A 1 89 ? -2.562 9.141 20.969 1 91.56 89 ALA A N 1
ATOM 696 C CA . ALA A 1 89 ? -1.892 8.297 21.953 1 91.56 89 ALA A CA 1
ATOM 697 C C . ALA A 1 89 ? -2.703 8.211 23.25 1 91.56 89 ALA A C 1
ATOM 699 O O . ALA A 1 89 ? -2.803 7.148 23.859 1 91.56 89 ALA A O 1
ATOM 700 N N . GLU A 1 90 ? -3.33 9.227 23.609 1 91.5 90 GLU A N 1
ATOM 701 C CA . GLU A 1 90 ? -3.867 9.305 24.953 1 91.5 90 GLU A CA 1
ATOM 702 C C . GLU A 1 90 ? -5.387 9.172 24.953 1 91.5 90 GLU A C 1
ATOM 704 O O . GLU A 1 90 ? -5.969 8.609 25.891 1 91.5 90 GLU A O 1
ATOM 709 N N . GLU A 1 91 ? -5.973 9.672 23.953 1 91.38 91 GLU A N 1
ATOM 710 C CA . GLU A 1 91 ? -7.43 9.641 23.922 1 91.38 91 GLU A CA 1
ATOM 711 C C . GLU A 1 91 ? -7.941 8.484 23.078 1 91.38 91 GLU A C 1
ATOM 713 O O . GLU A 1 91 ? -8.766 7.684 23.531 1 91.38 91 GLU A O 1
ATOM 718 N N . LEU A 1 92 ? -7.402 8.383 21.906 1 91.56 92 LEU A N 1
ATOM 719 C CA . LEU A 1 92 ? -7.93 7.391 20.984 1 91.56 92 LEU A CA 1
ATOM 720 C C . LEU A 1 92 ? -7.219 6.051 21.156 1 91.56 92 LEU A C 1
ATOM 722 O O . LEU A 1 92 ? -7.762 5.004 20.797 1 91.56 92 LEU A O 1
ATOM 726 N N . MET A 1 93 ? -5.977 6.109 21.609 1 92.62 93 MET A N 1
ATOM 727 C CA . MET A 1 93 ? -5.172 4.934 21.922 1 92.62 93 MET A CA 1
ATOM 728 C C . MET A 1 93 ? -5.07 4.016 20.703 1 92.62 93 MET A C 1
ATOM 730 O O . MET A 1 93 ? -5.293 2.809 20.812 1 92.62 93 MET A O 1
ATOM 734 N N . VAL A 1 94 ? -4.828 4.668 19.594 1 94.31 94 VAL A N 1
ATOM 735 C CA . VAL A 1 94 ? -4.629 3.92 18.344 1 94.31 94 VAL A CA 1
ATOM 736 C C . VAL A 1 94 ? -3.289 3.189 18.391 1 94.31 94 VAL A C 1
ATOM 738 O O . VAL A 1 94 ? -2.256 3.793 18.688 1 94.31 94 VAL A O 1
ATOM 741 N N . ASP A 1 95 ? -3.26 1.883 18.172 1 95.94 95 ASP A N 1
ATOM 742 C CA . ASP A 1 95 ? -1.998 1.167 18.016 1 95.94 95 ASP A CA 1
ATOM 743 C C . ASP A 1 95 ? -1.197 1.73 16.844 1 95.94 95 ASP A C 1
ATOM 745 O O . ASP A 1 95 ? -1.69 1.778 15.711 1 95.94 95 ASP A O 1
ATOM 749 N N . PRO A 1 96 ? 0.058 2.113 17.109 1 95.75 96 PRO A N 1
ATOM 750 C CA . PRO A 1 96 ? 0.881 2.75 16.078 1 95.75 96 PRO A CA 1
ATOM 751 C C . PRO A 1 96 ? 1.079 1.863 14.844 1 95.75 96 PRO A C 1
ATOM 753 O O . PRO A 1 96 ? 1.352 2.367 13.75 1 95.75 96 PRO A O 1
ATOM 756 N N . ALA A 1 97 ? 0.856 0.566 14.977 1 94.44 97 ALA A N 1
ATOM 757 C CA . ALA A 1 97 ? 1.028 -0.367 13.867 1 94.44 97 ALA A CA 1
ATOM 758 C C . ALA A 1 97 ? -0.031 -0.144 12.797 1 94.44 97 ALA A C 1
ATOM 760 O O . ALA A 1 97 ? 0.089 -0.656 11.68 1 94.44 97 ALA A O 1
ATOM 761 N N . ASN A 1 98 ? -1.033 0.689 13.055 1 96.06 98 ASN A N 1
ATOM 762 C CA . ASN A 1 98 ? -2.121 0.91 12.109 1 96.06 98 ASN A CA 1
ATOM 763 C C . ASN A 1 98 ? -1.847 2.109 11.211 1 96.06 98 ASN A C 1
ATOM 765 O O . ASN A 1 98 ? -2.469 2.256 10.156 1 96.06 98 ASN A O 1
ATOM 769 N N . PHE A 1 99 ? -0.92 3 11.57 1 97.31 99 PHE A N 1
ATOM 770 C CA . PHE A 1 99 ? -0.678 4.211 10.797 1 97.31 99 PHE A CA 1
ATOM 771 C C . PHE A 1 99 ? -0.168 3.871 9.398 1 97.31 99 PHE A C 1
ATOM 773 O O . PHE A 1 99 ? -0.636 4.434 8.406 1 97.31 99 PHE A O 1
ATOM 780 N N . PRO A 1 100 ? 0.728 2.84 9.273 1 97.19 100 PRO A N 1
ATOM 781 C CA . PRO A 1 100 ? 1.172 2.482 7.922 1 97.19 100 PRO A CA 1
ATOM 782 C C . PRO A 1 100 ? 0.053 1.887 7.07 1 97.19 100 PRO A C 1
ATOM 784 O O . PRO A 1 100 ? 0.098 1.967 5.84 1 97.19 100 PRO A O 1
ATOM 787 N N . LYS A 1 101 ? -0.957 1.295 7.734 1 97.69 101 LYS A N 1
ATOM 788 C CA . LYS A 1 101 ? -2.082 0.738 6.988 1 97.69 101 LYS A CA 1
ATOM 789 C C . LYS A 1 101 ? -2.852 1.833 6.258 1 97.69 101 LYS A C 1
ATOM 791 O O . LYS A 1 101 ? -3.158 1.696 5.07 1 97.69 101 LYS A O 1
ATOM 796 N N . LEU A 1 102 ? -3.129 2.949 6.973 1 98.56 102 LEU A N 1
ATOM 797 C CA . LEU A 1 102 ? -3.809 4.066 6.328 1 98.56 102 LEU A CA 1
ATOM 798 C C . LEU A 1 102 ? -2.91 4.715 5.277 1 98.56 102 LEU A C 1
ATOM 800 O O . LEU A 1 102 ? -3.381 5.102 4.203 1 98.56 102 LEU A O 1
ATOM 804 N N . ALA A 1 103 ? -1.591 4.809 5.59 1 98.62 103 ALA A N 1
ATOM 805 C CA . ALA A 1 103 ? -0.639 5.387 4.645 1 98.62 103 ALA A CA 1
ATOM 806 C C . ALA A 1 103 ? -0.661 4.641 3.316 1 98.62 103 ALA A C 1
ATOM 808 O O . ALA A 1 103 ? -0.678 5.258 2.25 1 98.62 103 ALA A O 1
ATOM 809 N N . HIS A 1 104 ? -0.74 3.348 3.389 1 98.06 104 HIS A N 1
ATOM 810 C CA . HIS A 1 104 ? -0.736 2.527 2.184 1 98.06 104 HIS A CA 1
ATOM 811 C C . HIS A 1 104 ? -1.987 2.771 1.348 1 98.06 104 HIS A C 1
ATOM 813 O O . HIS A 1 104 ? -1.912 2.855 0.12 1 98.06 104 HIS A O 1
ATOM 819 N N . ASN A 1 105 ? -3.086 2.908 1.979 1 98.81 105 ASN A N 1
ATOM 820 C CA . ASN A 1 105 ? -4.312 3.145 1.223 1 98.81 105 ASN A CA 1
ATOM 821 C C . ASN A 1 105 ? -4.336 4.547 0.621 1 98.81 105 ASN A C 1
ATOM 823 O O . ASN A 1 105 ? -4.887 4.75 -0.464 1 98.81 105 ASN A O 1
ATOM 827 N N . ILE A 1 106 ? -3.736 5.523 1.306 1 98.94 106 ILE A N 1
ATOM 828 C CA . ILE A 1 106 ? -3.6 6.859 0.742 1 98.94 106 ILE A CA 1
ATOM 829 C C . ILE A 1 106 ? -2.744 6.805 -0.521 1 98.94 106 ILE A C 1
ATOM 831 O O . ILE A 1 106 ? -3.074 7.43 -1.532 1 98.94 106 ILE A O 1
ATOM 835 N N . LEU A 1 107 ? -1.684 6 -0.537 1 98.88 107 LEU A N 1
ATOM 836 C CA . LEU A 1 107 ? -0.829 5.852 -1.71 1 98.88 107 LEU A CA 1
ATOM 837 C C . LEU A 1 107 ? -1.596 5.219 -2.865 1 98.88 107 LEU A C 1
ATOM 839 O O . LEU A 1 107 ? -1.462 5.648 -4.016 1 98.88 107 LEU A O 1
ATOM 843 N N . VAL A 1 108 ? -2.43 4.211 -2.582 1 98.88 108 VAL A N 1
ATOM 844 C CA . VAL A 1 108 ? -3.25 3.582 -3.611 1 98.88 108 VAL A CA 1
ATOM 845 C C . VAL A 1 108 ? -4.176 4.621 -4.238 1 98.88 108 VAL A C 1
ATOM 847 O O . VAL A 1 108 ? -4.266 4.719 -5.465 1 98.88 108 VAL A O 1
ATOM 850 N N . VAL A 1 109 ? -4.797 5.438 -3.404 1 98.88 109 VAL A N 1
ATOM 851 C CA . VAL A 1 109 ? -5.777 6.41 -3.869 1 98.88 109 VAL A CA 1
ATOM 852 C C . VAL A 1 109 ? -5.082 7.5 -4.684 1 98.88 109 VAL A C 1
ATOM 854 O O . VAL A 1 109 ? -5.59 7.926 -5.723 1 98.88 109 VAL A O 1
ATOM 857 N N . LEU A 1 110 ? -3.902 7.965 -4.211 1 98.88 110 LEU A N 1
ATOM 858 C CA . LEU A 1 110 ? -3.137 8.938 -4.988 1 98.88 110 LEU A CA 1
ATOM 859 C C . LEU A 1 110 ? -2.73 8.352 -6.34 1 98.88 110 LEU A C 1
ATOM 861 O O . LEU A 1 110 ? -2.82 9.031 -7.363 1 98.88 110 LEU A O 1
ATOM 865 N N . GLY A 1 111 ? -2.262 7.098 -6.352 1 98.62 111 GLY A N 1
ATOM 866 C CA . GLY A 1 111 ? -1.95 6.441 -7.613 1 98.62 111 GLY A CA 1
ATOM 867 C C . GLY A 1 111 ? -3.127 6.395 -8.57 1 98.62 111 GLY A C 1
ATOM 868 O O . GLY A 1 111 ? -2.984 6.707 -9.758 1 98.62 111 GLY A O 1
ATOM 869 N N . ILE A 1 112 ? -4.285 6.051 -8.062 1 98.5 112 ILE A N 1
ATOM 870 C CA . ILE A 1 112 ? -5.504 5.887 -8.844 1 98.5 112 ILE A CA 1
ATOM 871 C C . ILE A 1 112 ? -5.895 7.223 -9.477 1 98.5 112 ILE A C 1
ATOM 873 O O . ILE A 1 112 ? -6.227 7.285 -10.664 1 98.5 112 ILE A O 1
ATOM 877 N N . HIS A 1 113 ? -5.781 8.297 -8.734 1 98.31 113 HIS A N 1
ATOM 878 C CA . HIS A 1 113 ? -6.422 9.531 -9.172 1 98.31 113 HIS A CA 1
ATOM 879 C C . HIS A 1 113 ? -5.406 10.5 -9.773 1 98.31 113 HIS A C 1
ATOM 881 O O . HIS A 1 113 ? -5.777 11.43 -10.492 1 98.31 113 HIS A O 1
ATOM 887 N N . LEU A 1 114 ? -4.09 10.312 -9.469 1 98.38 114 LEU A N 1
ATOM 888 C CA . LEU A 1 114 ? -3.1 11.297 -9.883 1 98.38 114 LEU A CA 1
ATOM 889 C C . LEU A 1 114 ? -1.99 10.633 -10.695 1 98.38 114 LEU A C 1
ATOM 891 O O . LEU A 1 114 ? -0.835 11.062 -10.648 1 98.38 114 LEU A O 1
ATOM 895 N N . LYS A 1 115 ? -2.346 9.633 -11.445 1 95.75 115 LYS A N 1
ATOM 896 C CA . LYS A 1 115 ? -1.412 8.789 -12.195 1 95.75 115 LYS A CA 1
ATOM 897 C C . LYS A 1 115 ? -0.418 9.641 -12.977 1 95.75 115 LYS A C 1
ATOM 899 O O . LYS A 1 115 ? 0.79 9.398 -12.93 1 95.75 115 LYS A O 1
ATOM 904 N N . PRO A 1 116 ? -0.789 10.742 -13.688 1 96.44 116 PRO A N 1
ATOM 905 C CA . PRO A 1 116 ? 0.186 11.508 -14.469 1 96.44 116 PRO A CA 1
ATOM 906 C C . PRO A 1 116 ? 1.238 12.188 -13.594 1 96.44 116 PRO A C 1
ATOM 908 O O . PRO A 1 116 ? 2.336 12.492 -14.07 1 96.44 116 PRO A O 1
ATOM 911 N N . HIS A 1 117 ? 0.947 12.398 -12.367 1 98 117 HIS A N 1
ATOM 912 C CA . HIS A 1 117 ? 1.835 13.133 -11.469 1 98 117 HIS A CA 1
ATOM 913 C C . HIS A 1 117 ? 2.482 12.203 -10.445 1 98 117 HIS A C 1
ATOM 915 O O . HIS A 1 117 ? 3.396 12.602 -9.727 1 98 117 HIS A O 1
ATOM 921 N N . PHE A 1 118 ? 1.991 10.945 -10.383 1 98.44 118 PHE A N 1
ATOM 922 C CA . PHE A 1 118 ? 2.439 9.992 -9.367 1 98.44 118 PHE A CA 1
ATOM 923 C C . PHE A 1 118 ? 3.559 9.109 -9.914 1 98.44 118 PHE A C 1
ATOM 925 O O . PHE A 1 118 ? 3.438 7.887 -9.922 1 98.44 118 PHE A O 1
ATOM 932 N N . THR A 1 119 ? 4.707 9.758 -10.242 1 98.44 119 THR A N 1
ATOM 933 C CA . THR A 1 119 ? 5.891 9.078 -10.758 1 98.44 119 THR A CA 1
ATOM 934 C C . THR A 1 119 ? 6.531 8.211 -9.68 1 98.44 119 THR A C 1
ATOM 936 O O . THR A 1 119 ? 6.125 8.266 -8.516 1 98.44 119 THR A O 1
ATOM 939 N N . TYR A 1 120 ? 7.535 7.48 -10.109 1 98.31 120 TYR A N 1
ATOM 940 C CA . TYR A 1 120 ? 8.242 6.625 -9.164 1 98.31 120 TYR A CA 1
ATOM 941 C C . TYR A 1 120 ? 8.875 7.453 -8.047 1 98.31 120 TYR A C 1
ATOM 943 O O . TYR A 1 120 ? 8.781 7.098 -6.871 1 98.31 120 TYR A O 1
ATOM 951 N N . SER A 1 121 ? 9.477 8.57 -8.43 1 98.25 121 SER A N 1
ATOM 952 C CA . SER A 1 121 ? 10.141 9.438 -7.465 1 98.25 121 SER A CA 1
ATOM 953 C C . SER A 1 121 ? 9.133 10.109 -6.539 1 98.25 121 SER A C 1
ATOM 955 O O . SER A 1 121 ? 9.398 10.289 -5.348 1 98.25 121 SER A O 1
ATOM 957 N N . VAL A 1 122 ? 7.965 10.477 -7.074 1 98.81 122 VAL A N 1
ATOM 958 C CA . VAL A 1 122 ? 6.918 11.086 -6.266 1 98.81 122 VAL A CA 1
ATOM 959 C C . VAL A 1 122 ? 6.352 10.055 -5.289 1 98.81 122 VAL A C 1
ATOM 961 O O . VAL A 1 122 ? 6.152 10.352 -4.109 1 98.81 122 VAL A O 1
ATOM 964 N N . HIS A 1 123 ? 6.082 8.859 -5.777 1 98.81 123 HIS A N 1
ATOM 965 C CA . HIS A 1 123 ? 5.641 7.77 -4.918 1 98.81 123 HIS A CA 1
ATOM 966 C C . HIS A 1 123 ? 6.602 7.566 -3.748 1 98.81 123 HIS A C 1
ATOM 968 O O . HIS A 1 123 ? 6.172 7.504 -2.594 1 98.81 123 HIS A O 1
ATOM 974 N N . ARG A 1 124 ? 7.871 7.508 -4.031 1 98.62 124 ARG A N 1
ATOM 975 C CA . ARG A 1 124 ? 8.891 7.32 -3.006 1 98.62 124 ARG A CA 1
ATOM 976 C C . ARG A 1 124 ? 8.867 8.453 -1.99 1 98.62 124 ARG A C 1
ATOM 978 O O . ARG A 1 124 ? 8.914 8.219 -0.781 1 98.62 124 ARG A O 1
ATOM 985 N N . SER A 1 125 ? 8.766 9.664 -2.441 1 98.88 125 SER A N 1
ATOM 986 C CA . SER A 1 125 ? 8.797 10.828 -1.57 1 98.88 125 SER A CA 1
ATOM 987 C C . SER A 1 125 ? 7.555 10.891 -0.687 1 98.88 125 SER A C 1
ATOM 989 O O . SER A 1 125 ? 7.645 11.234 0.494 1 98.88 125 SER A O 1
ATOM 991 N N . VAL A 1 126 ? 6.41 10.57 -1.307 1 98.88 126 VAL A N 1
ATOM 992 C CA . VAL A 1 126 ? 5.172 10.602 -0.536 1 98.88 126 VAL A CA 1
ATOM 993 C C . VAL A 1 126 ? 5.172 9.477 0.497 1 98.88 126 VAL A C 1
ATOM 995 O O . VAL A 1 126 ? 4.734 9.672 1.633 1 98.88 126 VAL A O 1
ATOM 998 N N . ASP A 1 127 ? 5.613 8.328 0.099 1 98.75 127 ASP A N 1
ATOM 999 C CA . ASP A 1 127 ? 5.73 7.223 1.041 1 98.75 127 ASP A CA 1
ATOM 1000 C C . ASP A 1 127 ? 6.605 7.605 2.232 1 98.75 127 ASP A C 1
ATOM 1002 O O . ASP A 1 127 ? 6.254 7.332 3.381 1 98.75 127 ASP A O 1
ATOM 1006 N N . LYS A 1 128 ? 7.75 8.234 1.965 1 98.5 128 LYS A N 1
ATOM 1007 C CA . LYS A 1 128 ? 8.656 8.688 3.012 1 98.5 128 LYS A CA 1
ATOM 1008 C C . LYS A 1 128 ? 7.988 9.742 3.896 1 98.5 128 LYS A C 1
ATOM 1010 O O . LYS A 1 128 ? 8.141 9.719 5.121 1 98.5 128 LYS A O 1
ATOM 1015 N N . PHE A 1 129 ? 7.254 10.617 3.275 1 98.81 129 PHE A N 1
ATOM 1016 C CA . PHE A 1 129 ? 6.527 11.656 3.992 1 98.81 129 PHE A CA 1
ATOM 1017 C C . PHE A 1 129 ? 5.488 11.039 4.926 1 98.81 129 PHE A C 1
ATOM 1019 O O . PHE A 1 129 ? 5.434 11.383 6.109 1 98.81 129 PHE A O 1
ATOM 1026 N N . LEU A 1 130 ? 4.68 10.125 4.426 1 98.69 130 LEU A N 1
ATOM 1027 C CA . LEU A 1 130 ? 3.646 9.484 5.234 1 98.69 130 LEU A CA 1
ATOM 1028 C C . LEU A 1 130 ? 4.27 8.656 6.352 1 98.69 130 LEU A C 1
ATOM 1030 O O . LEU A 1 130 ? 3.719 8.578 7.453 1 98.69 130 LEU A O 1
ATOM 1034 N N . SER A 1 131 ? 5.406 8.039 6.098 1 98 131 SER A N 1
ATOM 1035 C CA . SER A 1 131 ? 6.133 7.312 7.141 1 98 131 SER A CA 1
ATOM 1036 C C . SER A 1 131 ? 6.609 8.258 8.234 1 98 131 SER A C 1
ATOM 1038 O O . SER A 1 131 ? 6.574 7.91 9.422 1 98 131 SER A O 1
ATOM 1040 N N . THR A 1 132 ? 7.113 9.43 7.848 1 97.94 132 THR A N 1
ATOM 1041 C CA . THR A 1 132 ? 7.535 10.445 8.805 1 97.94 132 THR A CA 1
ATOM 1042 C C . THR A 1 132 ? 6.355 10.898 9.664 1 97.94 132 THR A C 1
ATOM 1044 O O . THR A 1 132 ? 6.477 11.008 10.883 1 97.94 132 THR A O 1
ATOM 1047 N N . VAL A 1 133 ? 5.199 11.117 9.031 1 97.94 133 VAL A N 1
ATOM 1048 C CA . VAL A 1 133 ? 3.992 11.523 9.742 1 97.94 133 VAL A CA 1
ATOM 1049 C C . VAL A 1 133 ? 3.59 10.438 10.742 1 97.94 133 VAL A C 1
ATOM 1051 O O . VAL A 1 133 ? 3.254 10.734 11.891 1 97.94 133 VAL A O 1
ATOM 1054 N N . ALA A 1 134 ? 3.639 9.18 10.312 1 97 134 ALA A N 1
ATOM 1055 C CA . ALA A 1 134 ? 3.309 8.055 11.188 1 97 134 ALA A CA 1
ATOM 1056 C C . ALA A 1 134 ? 4.238 8.008 12.391 1 97 134 ALA A C 1
ATOM 1058 O O . ALA A 1 134 ? 3.799 7.742 13.516 1 97 134 ALA A O 1
ATOM 1059 N N . TYR A 1 135 ? 5.484 8.25 12.125 1 96.06 135 TYR A N 1
ATOM 1060 C CA . TYR A 1 135 ? 6.48 8.266 13.188 1 96.06 135 TYR A CA 1
ATOM 1061 C C . TYR A 1 135 ? 6.18 9.359 14.203 1 96.06 135 TYR A C 1
ATOM 1063 O O . TYR A 1 135 ? 6.234 9.133 15.414 1 96.06 135 TYR A O 1
ATOM 1071 N N . VAL A 1 136 ? 5.859 10.523 13.727 1 96.31 136 VAL A N 1
ATOM 1072 C CA . VAL A 1 136 ? 5.551 11.656 14.586 1 96.31 136 VAL A CA 1
ATOM 1073 C C . VAL A 1 136 ? 4.285 11.375 15.391 1 96.31 136 VAL A C 1
ATOM 1075 O O . VAL A 1 136 ? 4.227 11.648 16.594 1 96.31 136 VAL A O 1
ATOM 1078 N N . LEU A 1 137 ? 3.234 10.773 14.781 1 95.12 137 LEU A N 1
ATOM 1079 C CA . LEU A 1 137 ? 1.994 10.422 15.461 1 95.12 137 LEU A CA 1
ATOM 1080 C C . LEU A 1 137 ? 2.262 9.438 16.609 1 95.12 137 LEU A C 1
ATOM 1082 O O . LEU A 1 137 ? 1.583 9.477 17.625 1 95.12 137 LEU A O 1
ATOM 1086 N N . ALA A 1 138 ? 3.289 8.664 16.438 1 93.62 138 ALA A N 1
ATOM 1087 C CA . ALA A 1 138 ? 3.578 7.605 17.391 1 93.62 138 ALA A CA 1
ATOM 1088 C C . ALA A 1 138 ? 4.562 8.086 18.453 1 93.62 138 ALA A C 1
ATOM 1090 O O . ALA A 1 138 ? 4.93 7.324 19.359 1 93.62 138 ALA A O 1
ATOM 1091 N N . SER A 1 139 ? 5.027 9.281 18.422 1 90.75 139 SER A N 1
ATOM 1092 C CA . SER A 1 139 ? 6.129 9.773 19.25 1 90.75 139 SER A CA 1
ATOM 1093 C C . SER A 1 139 ? 5.73 9.844 20.719 1 90.75 139 SER A C 1
ATOM 1095 O O . SER A 1 139 ? 6.59 9.797 21.609 1 90.75 139 SER A O 1
ATOM 1097 N N . LYS A 1 140 ? 4.438 9.844 21 1 85.75 140 LYS A N 1
ATOM 1098 C CA . LYS A 1 140 ? 3.998 9.961 22.391 1 85.75 140 LYS A CA 1
ATOM 1099 C C . LYS A 1 140 ? 3.684 8.594 22.984 1 85.75 140 LYS A C 1
ATOM 1101 O O . LYS A 1 140 ? 3.301 8.492 24.141 1 85.75 140 LYS A O 1
ATOM 1106 N N . TYR A 1 141 ? 3.756 7.523 22.156 1 81.75 141 TYR A N 1
ATOM 1107 C CA . TYR A 1 141 ? 3.547 6.172 22.672 1 81.75 141 TYR A CA 1
ATOM 1108 C C . TYR A 1 141 ? 4.789 5.66 23.391 1 81.75 141 TYR A C 1
ATOM 1110 O O . TYR A 1 141 ? 4.723 4.695 24.156 1 81.75 141 TYR A O 1
ATOM 1118 N N . ARG A 1 142 ? 5.914 6.199 23.109 1 64.12 142 ARG A N 1
ATOM 1119 C CA . ARG A 1 142 ? 7.168 5.75 23.703 1 64.12 142 ARG A CA 1
ATOM 1120 C C . ARG A 1 142 ? 7.48 6.539 24.984 1 64.12 142 ARG A C 1
ATOM 1122 O O . ARG A 1 142 ? 7.062 7.691 25.125 1 64.12 142 ARG A O 1
ATOM 1129 N N . MET B 1 1 ? -6.074 -16.656 5.898 1 63.84 1 MET B N 1
ATOM 1130 C CA . MET B 1 1 ? -7.512 -16.438 5.805 1 63.84 1 MET B CA 1
ATOM 1131 C C . MET B 1 1 ? -8.078 -17.078 4.543 1 63.84 1 MET B C 1
ATOM 1133 O O . MET B 1 1 ? -7.426 -17.094 3.5 1 63.84 1 MET B O 1
ATOM 1137 N N . LYS B 1 2 ? -9.07 -17.812 4.723 1 86.75 2 LYS B N 1
ATOM 1138 C CA . LYS B 1 2 ? -9.664 -18.516 3.592 1 86.75 2 LYS B CA 1
ATOM 1139 C C . LYS B 1 2 ? -10.367 -17.547 2.646 1 86.75 2 LYS B C 1
ATOM 1141 O O . LYS B 1 2 ? -11.086 -16.641 3.094 1 86.75 2 LYS B O 1
ATOM 1146 N N . LEU B 1 3 ? -10.047 -17.625 1.294 1 97.81 3 LEU B N 1
ATOM 1147 C CA . LEU B 1 3 ? -10.727 -16.844 0.275 1 97.81 3 LEU B CA 1
ATOM 1148 C C . LEU B 1 3 ? -12.172 -17.297 0.114 1 97.81 3 LEU B C 1
ATOM 1150 O O . LEU B 1 3 ? -12.438 -18.5 -0.021 1 97.81 3 LEU B O 1
ATOM 1154 N N . THR B 1 4 ? -13.117 -16.406 0.189 1 97.94 4 THR B N 1
ATOM 1155 C CA . THR B 1 4 ? -14.516 -16.719 -0.052 1 97.94 4 THR B CA 1
ATOM 1156 C C . THR B 1 4 ? -14.789 -16.875 -1.545 1 97.94 4 THR B C 1
ATOM 1158 O O . THR B 1 4 ? -13.914 -16.609 -2.371 1 97.94 4 THR B O 1
ATOM 1161 N N . ALA B 1 5 ? -16 -17.344 -1.862 1 98.31 5 ALA B N 1
ATOM 1162 C CA . ALA B 1 5 ? -16.391 -17.438 -3.264 1 98.31 5 ALA B CA 1
ATOM 1163 C C . ALA B 1 5 ? -16.344 -16.062 -3.938 1 98.31 5 ALA B C 1
ATOM 1165 O O . ALA B 1 5 ? -15.953 -15.953 -5.102 1 98.31 5 ALA B O 1
ATOM 1166 N N . GLU B 1 6 ? -16.75 -15.016 -3.236 1 98.31 6 GLU B N 1
ATOM 1167 C CA . GLU B 1 6 ? -16.719 -13.656 -3.764 1 98.31 6 GLU B CA 1
ATOM 1168 C C . GLU B 1 6 ? -15.273 -13.203 -4.008 1 98.31 6 GLU B C 1
ATOM 1170 O O . GLU B 1 6 ? -14.984 -12.578 -5.031 1 98.31 6 GLU B O 1
ATOM 1175 N N . ASP B 1 7 ? -14.367 -13.516 -3.047 1 98.69 7 ASP B N 1
ATOM 1176 C CA . ASP B 1 7 ? -12.961 -13.18 -3.219 1 98.69 7 ASP B CA 1
ATOM 1177 C C . ASP B 1 7 ? -12.398 -13.805 -4.492 1 98.69 7 ASP B C 1
ATOM 1179 O O . ASP B 1 7 ? -11.758 -13.125 -5.297 1 98.69 7 ASP B O 1
ATOM 1183 N N . LYS B 1 8 ? -12.656 -15.117 -4.637 1 98.75 8 LYS B N 1
ATOM 1184 C CA . LYS B 1 8 ? -12.141 -15.852 -5.781 1 98.75 8 LYS B CA 1
ATOM 1185 C C . LYS B 1 8 ? -12.68 -15.281 -7.094 1 98.75 8 LYS B C 1
ATOM 1187 O O . LYS B 1 8 ? -11.938 -15.141 -8.062 1 98.75 8 LYS B O 1
ATOM 1192 N N . HIS B 1 9 ? -13.922 -14.969 -7.121 1 98.75 9 HIS B N 1
ATOM 1193 C CA . HIS B 1 9 ? -14.531 -14.375 -8.305 1 98.75 9 HIS B CA 1
ATOM 1194 C C . HIS B 1 9 ? -13.875 -13.047 -8.656 1 98.75 9 HIS B C 1
ATOM 1196 O O . HIS B 1 9 ? -13.5 -12.812 -9.805 1 98.75 9 HIS B O 1
ATOM 1202 N N . ASN B 1 10 ? -13.734 -12.141 -7.668 1 98.81 10 ASN B N 1
ATOM 1203 C CA . ASN B 1 10 ? -13.148 -10.82 -7.875 1 98.81 10 ASN B CA 1
ATOM 1204 C C . ASN B 1 10 ? -11.703 -10.914 -8.352 1 98.81 10 ASN B C 1
ATOM 1206 O O . ASN B 1 10 ? -11.297 -10.188 -9.266 1 98.81 10 ASN B O 1
ATOM 1210 N N . VAL B 1 11 ? -10.93 -11.812 -7.75 1 98.88 11 VAL B N 1
ATOM 1211 C CA . VAL B 1 11 ? -9.531 -11.984 -8.109 1 98.88 11 VAL B CA 1
ATOM 1212 C C . VAL B 1 11 ? -9.414 -12.477 -9.547 1 98.88 11 VAL B C 1
ATOM 1214 O O . VAL B 1 11 ? -8.641 -11.938 -10.336 1 98.88 11 VAL B O 1
ATOM 1217 N N . LYS B 1 12 ? -10.18 -13.5 -9.922 1 98.75 12 LYS B N 1
ATOM 1218 C CA . LYS B 1 12 ? -10.141 -14.031 -11.281 1 98.75 12 LYS B CA 1
ATOM 1219 C C . LYS B 1 12 ? -10.578 -12.969 -12.289 1 98.75 12 LYS B C 1
ATOM 1221 O O . LYS B 1 12 ? -9.961 -12.828 -13.352 1 98.75 12 LYS B O 1
ATOM 1226 N N . ALA B 1 13 ? -11.586 -12.211 -11.977 1 98.62 13 ALA B N 1
ATOM 1227 C CA . ALA B 1 13 ? -12.102 -11.203 -12.891 1 98.62 13 ALA B CA 1
ATOM 1228 C C . ALA B 1 13 ? -11.062 -10.117 -13.156 1 98.62 13 ALA B C 1
ATOM 1230 O O . ALA B 1 13 ? -10.836 -9.734 -14.305 1 98.62 13 ALA B O 1
ATOM 1231 N N . ILE B 1 14 ? -10.422 -9.602 -12.094 1 98.75 14 ILE B N 1
ATOM 1232 C CA . ILE B 1 14 ? -9.445 -8.539 -12.289 1 98.75 14 ILE B CA 1
ATOM 1233 C C . ILE B 1 14 ? -8.203 -9.094 -12.984 1 98.75 14 ILE B C 1
ATOM 1235 O O . ILE B 1 14 ? -7.562 -8.406 -13.773 1 98.75 14 ILE B O 1
ATOM 1239 N N . TRP B 1 15 ? -7.867 -10.383 -12.703 1 98.81 15 TRP B N 1
ATOM 1240 C CA . TRP B 1 15 ? -6.656 -10.961 -13.273 1 98.81 15 TRP B CA 1
ATOM 1241 C C . TRP B 1 15 ? -6.797 -11.156 -14.781 1 98.81 15 TRP B C 1
ATOM 1243 O O . TRP B 1 15 ? -5.801 -11.25 -15.5 1 98.81 15 TRP B O 1
ATOM 1253 N N . ASP B 1 16 ? -8.039 -11.242 -15.273 1 98.5 16 ASP B N 1
ATOM 1254 C CA . ASP B 1 16 ? -8.266 -11.289 -16.719 1 98.5 16 ASP B CA 1
ATOM 1255 C C . ASP B 1 16 ? -7.688 -10.047 -17.406 1 98.5 16 ASP B C 1
ATOM 1257 O O . ASP B 1 16 ? -7.293 -10.109 -18.562 1 98.5 16 ASP B O 1
ATOM 1261 N N . HIS B 1 17 ? -7.605 -8.961 -16.672 1 98.56 17 HIS B N 1
ATOM 1262 C CA . HIS B 1 17 ? -7.043 -7.734 -17.203 1 98.56 17 HIS B CA 1
ATOM 1263 C C . HIS B 1 17 ? -5.535 -7.676 -17 1 98.56 17 HIS B C 1
ATOM 1265 O O . HIS B 1 17 ? -4.855 -6.809 -17.562 1 98.56 17 HIS B O 1
ATOM 1271 N N . VAL B 1 18 ? -4.934 -8.539 -16.188 1 98.62 18 VAL B N 1
ATOM 1272 C CA . VAL B 1 18 ? -3.504 -8.617 -15.898 1 98.62 18 VAL B CA 1
ATOM 1273 C C . VAL B 1 18 ? -2.816 -9.508 -16.938 1 98.62 18 VAL B C 1
ATOM 1275 O O . VAL B 1 18 ? -1.667 -9.258 -17.312 1 98.62 18 VAL B O 1
ATOM 1278 N N . LYS B 1 19 ? -3.564 -10.562 -17.344 1 98 19 LYS B N 1
ATOM 1279 C CA . LYS B 1 19 ? -3.021 -11.5 -18.328 1 98 19 LYS B CA 1
ATOM 1280 C C . LYS B 1 19 ? -2.523 -10.758 -19.578 1 98 19 LYS B C 1
ATOM 1282 O O . LYS B 1 19 ? -3.223 -9.898 -20.109 1 98 19 LYS B O 1
ATOM 1287 N N . GLY B 1 20 ? -1.34 -11.055 -20.016 1 97.94 20 GLY B N 1
ATOM 1288 C CA . GLY B 1 20 ? -0.733 -10.406 -21.172 1 97.94 20 GLY B CA 1
ATOM 1289 C C . GLY B 1 20 ? 0.069 -9.172 -20.812 1 97.94 20 GLY B C 1
ATOM 1290 O O . GLY B 1 20 ? 0.798 -8.633 -21.641 1 97.94 20 GLY B O 1
ATOM 1291 N N . HIS B 1 21 ? -0.012 -8.734 -19.578 1 98.69 21 HIS B N 1
ATOM 1292 C CA . HIS B 1 21 ? 0.701 -7.547 -19.109 1 98.69 21 HIS B CA 1
ATOM 1293 C C . HIS B 1 21 ? 1.577 -7.859 -17.906 1 98.69 21 HIS B C 1
ATOM 1295 O O . HIS B 1 21 ? 1.885 -6.969 -17.109 1 98.69 21 HIS B O 1
ATOM 1301 N N . GLU B 1 22 ? 1.9 -9.102 -17.719 1 98.69 22 GLU B N 1
ATOM 1302 C CA . GLU B 1 22 ? 2.627 -9.555 -16.531 1 98.69 22 GLU B CA 1
ATOM 1303 C C . GLU B 1 22 ? 3.961 -8.828 -16.391 1 98.69 22 GLU B C 1
ATOM 1305 O O . GLU B 1 22 ? 4.332 -8.406 -15.297 1 98.69 22 GLU B O 1
ATOM 1310 N N . GLU B 1 23 ? 4.652 -8.664 -17.531 1 98.81 23 GLU B N 1
ATOM 1311 C CA . GLU B 1 23 ? 5.953 -8 -17.5 1 98.81 23 GLU B CA 1
ATOM 1312 C C . GLU B 1 23 ? 5.816 -6.547 -17.062 1 98.81 23 GLU B C 1
ATOM 1314 O O . GLU B 1 23 ? 6.539 -6.094 -16.172 1 98.81 23 GLU B O 1
ATOM 1319 N N . ALA B 1 24 ? 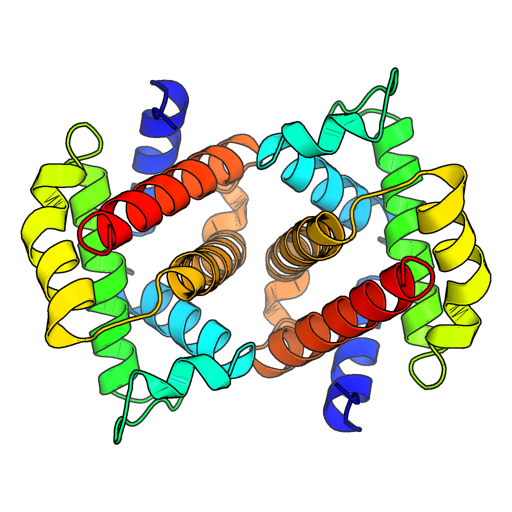4.891 -5.809 -17.672 1 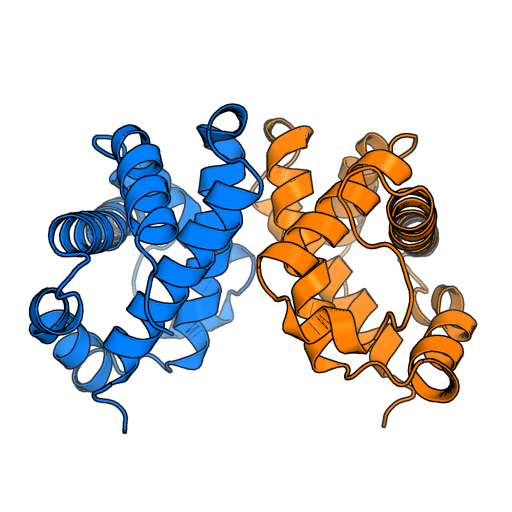98.75 24 ALA B N 1
ATOM 1320 C CA . ALA B 1 24 ? 4.719 -4.387 -17.391 1 98.75 24 ALA B CA 1
ATOM 1321 C C . ALA B 1 24 ? 4.277 -4.168 -15.938 1 98.75 24 ALA B C 1
ATOM 1323 O O . ALA B 1 24 ? 4.836 -3.324 -15.234 1 98.75 24 ALA B O 1
ATOM 1324 N N . ILE B 1 25 ? 3.311 -4.941 -15.461 1 98.81 25 ILE B N 1
ATOM 1325 C CA . ILE B 1 25 ? 2.77 -4.809 -14.109 1 98.81 25 ILE B CA 1
ATOM 1326 C C . ILE B 1 25 ? 3.826 -5.215 -13.086 1 98.81 25 ILE B C 1
ATOM 1328 O O . ILE B 1 25 ? 4.059 -4.5 -12.109 1 98.81 25 ILE B O 1
ATOM 1332 N N . GLY B 1 26 ? 4.465 -6.336 -13.352 1 98.88 26 GLY B N 1
ATOM 1333 C CA . GLY B 1 26 ? 5.461 -6.832 -12.422 1 98.88 26 GLY B CA 1
ATOM 1334 C C . GLY B 1 26 ? 6.688 -5.941 -12.328 1 98.88 26 GLY B C 1
ATOM 1335 O O . GLY B 1 26 ? 7.18 -5.672 -11.227 1 98.88 26 GLY B O 1
ATOM 1336 N N . ALA B 1 27 ? 7.203 -5.477 -13.461 1 98.88 27 ALA B N 1
ATOM 1337 C CA . ALA B 1 27 ? 8.375 -4.605 -13.469 1 98.88 27 ALA B CA 1
ATOM 1338 C C . ALA B 1 27 ? 8.086 -3.289 -12.75 1 98.88 27 ALA B C 1
ATOM 1340 O O . ALA B 1 27 ? 8.914 -2.795 -11.984 1 98.88 27 ALA B O 1
ATOM 1341 N N . GLU B 1 28 ? 6.922 -2.758 -13.008 1 98.81 28 GLU B N 1
ATOM 1342 C CA . GLU B 1 28 ? 6.562 -1.506 -12.352 1 98.81 28 GLU B CA 1
ATOM 1343 C C . GLU B 1 28 ? 6.426 -1.696 -10.844 1 98.81 28 GLU B C 1
ATOM 1345 O O . GLU B 1 28 ? 6.898 -0.868 -10.062 1 98.81 28 GLU B O 1
ATOM 1350 N N . ALA B 1 29 ? 5.781 -2.77 -10.422 1 98.88 29 ALA B N 1
ATOM 1351 C CA . ALA B 1 29 ? 5.609 -3.029 -8.992 1 98.88 29 ALA B CA 1
ATOM 1352 C C . ALA B 1 29 ? 6.957 -3.207 -8.297 1 98.88 29 ALA B C 1
ATOM 1354 O O . ALA B 1 29 ? 7.191 -2.65 -7.223 1 98.88 29 ALA B O 1
ATOM 1355 N N . LEU B 1 30 ? 7.828 -3.957 -8.945 1 98.81 30 LEU B N 1
ATOM 1356 C CA . LEU B 1 30 ? 9.156 -4.172 -8.375 1 98.81 30 LEU B CA 1
ATOM 1357 C C . LEU B 1 30 ? 9.93 -2.863 -8.297 1 98.81 30 LEU B C 1
ATOM 1359 O O . LEU B 1 30 ? 10.562 -2.568 -7.277 1 98.81 30 LEU B O 1
ATOM 1363 N N . TYR B 1 31 ? 9.914 -2.1 -9.297 1 98.81 31 TYR B N 1
ATOM 1364 C CA . TYR B 1 31 ? 10.688 -0.861 -9.297 1 98.81 31 TYR B CA 1
ATOM 1365 C C . TYR B 1 31 ? 10.172 0.107 -8.242 1 98.81 31 TYR B C 1
ATOM 1367 O O . TYR B 1 31 ? 10.961 0.746 -7.539 1 98.81 31 TYR B O 1
ATOM 1375 N N . ARG B 1 32 ? 8.867 0.212 -8.125 1 98.75 32 ARG B N 1
ATOM 1376 C CA . ARG B 1 32 ? 8.297 1.038 -7.066 1 98.75 32 ARG B CA 1
ATOM 1377 C C . ARG B 1 32 ? 8.75 0.556 -5.691 1 98.75 32 ARG B C 1
ATOM 1379 O O . ARG B 1 32 ? 9.078 1.363 -4.82 1 98.75 32 ARG B O 1
ATOM 1386 N N . MET B 1 33 ? 8.773 -0.738 -5.547 1 98.69 33 MET B N 1
ATOM 1387 C CA . MET B 1 33 ? 9.227 -1.274 -4.266 1 98.69 33 MET B CA 1
ATOM 1388 C C . MET B 1 33 ? 10.68 -0.892 -4.004 1 98.69 33 MET B C 1
ATOM 1390 O O . MET B 1 33 ? 11.023 -0.451 -2.906 1 98.69 33 MET B O 1
ATOM 1394 N N . PHE B 1 34 ? 11.539 -1.003 -5.016 1 98.5 34 PHE B N 1
ATOM 1395 C CA . PHE B 1 34 ? 12.961 -0.717 -4.836 1 98.5 34 PHE B CA 1
ATOM 1396 C C . PHE B 1 34 ? 13.18 0.769 -4.578 1 98.5 34 PHE B C 1
ATOM 1398 O O . PHE B 1 34 ? 14.094 1.146 -3.846 1 98.5 34 PHE B O 1
ATOM 1405 N N . CYS B 1 35 ? 12.375 1.593 -5.125 1 98.25 35 CYS B N 1
ATOM 1406 C CA . CYS B 1 35 ? 12.461 3.029 -4.883 1 98.25 35 CYS B CA 1
ATOM 1407 C C . CYS B 1 35 ? 12.016 3.371 -3.465 1 98.25 35 CYS B C 1
ATOM 1409 O O . CYS B 1 35 ? 12.68 4.148 -2.771 1 98.25 35 CYS B O 1
ATOM 1411 N N . CYS B 1 36 ? 10.938 2.771 -3.002 1 97.81 36 CYS B N 1
ATOM 1412 C CA . CYS B 1 36 ? 10.328 3.129 -1.726 1 97.81 36 CYS B CA 1
ATOM 1413 C C . CYS B 1 36 ? 11.039 2.432 -0.569 1 97.81 36 CYS B C 1
ATOM 1415 O O . CYS B 1 36 ? 11.07 2.951 0.547 1 97.81 36 CYS B O 1
ATOM 1417 N N . MET B 1 37 ? 11.484 1.258 -0.854 1 97.56 37 MET B N 1
ATOM 1418 C CA . MET B 1 37 ? 12.117 0.434 0.174 1 97.56 37 MET B CA 1
ATOM 1419 C C . MET B 1 37 ? 13.453 -0.112 -0.311 1 97.56 37 MET B C 1
ATOM 1421 O O . MET B 1 37 ? 13.609 -1.319 -0.501 1 97.56 37 MET B O 1
ATOM 1425 N N . PRO B 1 38 ? 14.453 0.745 -0.394 1 96.62 38 PRO B N 1
ATOM 1426 C CA . PRO B 1 38 ? 15.734 0.36 -0.997 1 96.62 38 PRO B CA 1
ATOM 1427 C C . PRO B 1 38 ? 16.422 -0.766 -0.235 1 96.62 38 PRO B C 1
ATOM 1429 O O . PRO B 1 38 ? 17.281 -1.466 -0.799 1 96.62 38 PRO B O 1
ATOM 1432 N N . THR B 1 39 ? 16.078 -1.006 1.024 1 96.31 39 THR B N 1
ATOM 1433 C CA . THR B 1 39 ? 16.688 -2.074 1.808 1 96.31 39 THR B CA 1
ATOM 1434 C C . THR B 1 39 ? 16.344 -3.439 1.221 1 96.31 39 THR B C 1
ATOM 1436 O O . THR B 1 39 ? 17.047 -4.422 1.471 1 96.31 39 THR B O 1
ATOM 1439 N N . THR B 1 40 ? 15.266 -3.559 0.396 1 97.38 40 THR B N 1
ATOM 1440 C CA . THR B 1 40 ? 14.867 -4.824 -0.212 1 97.38 40 THR B CA 1
ATOM 1441 C C . THR B 1 40 ? 15.852 -5.23 -1.304 1 97.38 40 THR B C 1
ATOM 1443 O O . THR B 1 40 ? 15.875 -6.387 -1.733 1 97.38 40 THR B O 1
ATOM 1446 N N . ARG B 1 41 ? 16.688 -4.301 -1.724 1 96.94 41 ARG B N 1
ATOM 1447 C CA . ARG B 1 41 ? 17.672 -4.574 -2.771 1 96.94 41 ARG B CA 1
ATOM 1448 C C . ARG B 1 41 ? 18.719 -5.574 -2.297 1 96.94 41 ARG B C 1
ATOM 1450 O O . ARG B 1 41 ? 19.422 -6.184 -3.111 1 96.94 41 ARG B O 1
ATOM 1457 N N . ILE B 1 42 ? 18.828 -5.797 -0.99 1 96.88 42 ILE B N 1
ATOM 1458 C CA . ILE B 1 42 ? 19.812 -6.68 -0.395 1 96.88 42 ILE B CA 1
ATOM 1459 C C . ILE B 1 42 ? 19.625 -8.102 -0.914 1 96.88 42 ILE B C 1
ATOM 1461 O O . ILE B 1 42 ? 20.578 -8.891 -0.972 1 96.88 42 ILE B O 1
ATOM 1465 N N . TYR B 1 43 ? 18.422 -8.445 -1.369 1 96.06 43 TYR B N 1
ATOM 1466 C CA . TYR B 1 43 ? 18.109 -9.797 -1.815 1 96.06 43 TYR B CA 1
ATOM 1467 C C . TYR B 1 43 ? 18.422 -9.977 -3.295 1 96.06 43 TYR B C 1
ATOM 1469 O O . TYR B 1 43 ? 18.266 -11.062 -3.844 1 96.06 43 TYR B O 1
ATOM 1477 N N . PHE B 1 44 ? 18.906 -8.938 -3.945 1 96.62 44 PHE B N 1
ATOM 1478 C CA . PHE B 1 44 ? 19.219 -8.953 -5.371 1 96.62 44 PHE B CA 1
ATOM 1479 C C . PHE B 1 44 ? 20.656 -8.477 -5.613 1 96.62 44 PHE B C 1
ATOM 1481 O O . PHE B 1 44 ? 20.875 -7.555 -6.402 1 96.62 44 PHE B O 1
ATOM 1488 N N . PRO B 1 45 ? 21.578 -9.195 -5.027 1 94.12 45 PRO B N 1
ATOM 1489 C CA . PRO B 1 45 ? 22.969 -8.758 -5.172 1 94.12 45 PRO B CA 1
ATOM 1490 C C . PRO B 1 45 ? 23.453 -8.828 -6.617 1 94.12 45 PRO B C 1
ATOM 1492 O O . PRO B 1 45 ? 23.172 -9.789 -7.324 1 94.12 45 PRO B O 1
ATOM 1495 N N . ALA B 1 46 ? 24.125 -7.742 -7.066 1 94.44 46 ALA B N 1
ATOM 1496 C CA . ALA B 1 46 ? 24.812 -7.668 -8.352 1 94.44 46 ALA B CA 1
ATOM 1497 C C . ALA B 1 46 ? 23.812 -7.695 -9.508 1 94.44 46 ALA B C 1
ATOM 1499 O O . ALA B 1 46 ? 24.141 -8.148 -10.609 1 94.44 46 ALA B O 1
ATOM 1500 N N . LYS B 1 47 ? 22.578 -7.355 -9.242 1 97.12 47 LYS B N 1
ATOM 1501 C CA . LYS B 1 47 ? 21.594 -7.246 -10.312 1 97.12 47 LYS B CA 1
ATOM 1502 C C . LYS B 1 47 ? 21.375 -5.793 -10.719 1 97.12 47 LYS B C 1
ATOM 1504 O O . LYS B 1 47 ? 21.469 -4.891 -9.883 1 97.12 47 LYS B O 1
ATOM 1509 N N . ASP B 1 48 ? 21.172 -5.633 -11.938 1 98.25 48 ASP B N 1
ATOM 1510 C CA . ASP B 1 48 ? 20.75 -4.316 -12.414 1 98.25 48 ASP B CA 1
ATOM 1511 C C . ASP B 1 48 ? 19.281 -4.078 -12.117 1 98.25 48 ASP B C 1
ATOM 1513 O O . ASP B 1 48 ? 18.406 -4.672 -12.758 1 98.25 48 ASP B O 1
ATOM 1517 N N . LEU B 1 49 ? 18.969 -3.176 -11.195 1 98.06 49 LEU B N 1
ATOM 1518 C CA . LEU B 1 49 ? 17.594 -2.945 -10.742 1 98.06 49 LEU B CA 1
ATOM 1519 C C . LEU B 1 49 ? 17.078 -1.606 -11.242 1 98.06 49 LEU B C 1
ATOM 1521 O O . LEU B 1 49 ? 16.109 -1.062 -10.695 1 98.06 49 LEU B O 1
ATOM 1525 N N . SER B 1 50 ? 17.75 -1.064 -12.289 1 97.75 50 SER B N 1
ATOM 1526 C CA . SER B 1 50 ? 17.281 0.181 -12.891 1 97.75 50 SER B CA 1
ATOM 1527 C C . SER B 1 50 ? 15.969 -0.02 -13.633 1 97.75 50 SER B C 1
ATOM 1529 O O . SER B 1 50 ? 15.602 -1.151 -13.953 1 97.75 50 SER B O 1
ATOM 1531 N N . GLU B 1 51 ? 15.227 1.015 -13.867 1 97.69 51 GLU B N 1
ATOM 1532 C CA . GLU B 1 51 ? 13.859 0.992 -14.375 1 97.69 51 GLU B CA 1
ATOM 1533 C C . GLU B 1 51 ? 13.773 0.218 -15.688 1 97.69 51 GLU B C 1
ATOM 1535 O O . GLU B 1 51 ? 12.812 -0.52 -15.922 1 97.69 51 GLU B O 1
ATOM 1540 N N . ARG B 1 52 ? 14.805 0.328 -16.516 1 97.56 52 ARG B N 1
ATOM 1541 C CA . ARG B 1 52 ? 14.727 -0.247 -17.859 1 97.56 52 ARG B CA 1
ATOM 1542 C C . ARG B 1 52 ? 15.578 -1.508 -17.969 1 97.56 52 ARG B C 1
ATOM 1544 O O . ARG B 1 52 ? 15.789 -2.027 -19.062 1 97.56 52 ARG B O 1
ATOM 1551 N N . SER B 1 53 ? 16.016 -2.047 -16.859 1 98.19 53 SER B N 1
ATOM 1552 C CA . SER B 1 53 ? 16.875 -3.223 -16.875 1 98.19 53 SER B CA 1
ATOM 1553 C C . SER B 1 53 ? 16.125 -4.453 -17.375 1 98.19 53 SER B C 1
ATOM 1555 O O . SER B 1 53 ? 14.953 -4.641 -17.062 1 98.19 53 SER B O 1
ATOM 1557 N N . SER B 1 54 ? 16.844 -5.266 -18.156 1 98.31 54 SER B N 1
ATOM 1558 C CA . SER B 1 54 ? 16.281 -6.531 -18.609 1 98.31 54 SER B CA 1
ATOM 1559 C C . SER B 1 54 ? 15.992 -7.465 -17.438 1 98.31 54 SER B C 1
ATOM 1561 O O . SER B 1 54 ? 14.992 -8.195 -17.453 1 98.31 54 SER B O 1
ATOM 1563 N N . TYR B 1 55 ? 16.828 -7.422 -16.469 1 98.38 55 TYR B N 1
ATOM 1564 C CA . TYR B 1 55 ? 16.609 -8.266 -15.297 1 98.38 55 TYR B CA 1
ATOM 1565 C C . TYR B 1 55 ? 15.312 -7.902 -14.594 1 98.38 55 TYR B C 1
ATOM 1567 O O . TYR B 1 55 ? 14.516 -8.781 -14.258 1 98.38 55 TYR B O 1
ATOM 1575 N N . LEU B 1 56 ? 15.102 -6.602 -14.367 1 98.62 56 LEU B N 1
ATOM 1576 C CA . LEU B 1 56 ? 13.906 -6.145 -13.664 1 98.62 56 LEU B CA 1
ATOM 1577 C C . LEU B 1 56 ? 12.648 -6.555 -14.414 1 98.62 56 LEU B C 1
ATOM 1579 O O . LEU B 1 56 ? 11.688 -7.035 -13.805 1 98.62 56 LEU B O 1
ATOM 1583 N N . HIS B 1 57 ? 12.664 -6.418 -15.68 1 98.75 57 HIS B N 1
ATOM 1584 C CA . HIS B 1 57 ? 11.508 -6.742 -16.5 1 98.75 57 HIS B CA 1
ATOM 1585 C C . HIS B 1 57 ? 11.25 -8.242 -16.516 1 98.75 57 HIS B C 1
ATOM 1587 O O . HIS B 1 57 ? 10.109 -8.688 -16.344 1 98.75 57 HIS B O 1
ATOM 1593 N N . SER B 1 58 ? 12.289 -8.984 -16.672 1 98.69 58 SER B N 1
ATOM 1594 C CA . SER B 1 58 ? 12.148 -10.438 -16.688 1 98.69 58 SER B CA 1
ATOM 1595 C C . SER B 1 58 ? 11.688 -10.961 -15.328 1 98.69 58 SER B C 1
ATOM 1597 O O . SER B 1 58 ? 10.836 -11.844 -15.258 1 98.69 58 SER B O 1
ATOM 1599 N N . HIS B 1 59 ? 12.266 -10.438 -14.258 1 98.5 59 HIS B N 1
ATOM 1600 C CA . HIS B 1 59 ? 11.867 -10.867 -12.922 1 98.5 59 HIS B CA 1
ATOM 1601 C C . HIS B 1 59 ? 10.43 -10.461 -12.617 1 98.5 59 HIS B C 1
ATOM 1603 O O . HIS B 1 59 ? 9.68 -11.234 -12.016 1 98.5 59 HIS B O 1
ATOM 1609 N N . GLY B 1 60 ? 10.055 -9.227 -13.039 1 98.75 60 GLY B N 1
ATOM 1610 C CA . GLY B 1 60 ? 8.672 -8.812 -12.891 1 98.75 60 GLY B CA 1
ATOM 1611 C C . GLY B 1 60 ? 7.691 -9.734 -13.586 1 98.75 60 GLY B C 1
ATOM 1612 O O . GLY B 1 60 ? 6.656 -10.094 -13.016 1 98.75 60 GLY B O 1
ATOM 1613 N N . LYS B 1 61 ? 8.062 -10.133 -14.758 1 98.81 61 LYS B N 1
ATOM 1614 C CA . LYS B 1 61 ? 7.242 -11.078 -15.516 1 98.81 61 LYS B CA 1
ATOM 1615 C C . LYS B 1 61 ? 7.105 -12.406 -14.781 1 98.81 61 LYS B C 1
ATOM 1617 O O . LYS B 1 61 ? 6.016 -12.984 -14.727 1 98.81 61 LYS B O 1
ATOM 1622 N N . LYS B 1 62 ? 8.148 -12.867 -14.203 1 98.38 62 LYS B N 1
ATOM 1623 C CA . LYS B 1 62 ? 8.133 -14.125 -13.453 1 98.38 62 LYS B CA 1
ATOM 1624 C C . LYS B 1 62 ? 7.234 -14.016 -12.219 1 98.38 62 LYS B C 1
ATOM 1626 O O . LYS B 1 62 ? 6.473 -14.938 -11.922 1 98.38 62 LYS B O 1
ATOM 1631 N N . VAL B 1 63 ? 7.367 -12.922 -11.484 1 98.5 63 VAL B N 1
ATOM 1632 C CA . VAL B 1 63 ? 6.602 -12.727 -10.258 1 98.5 63 VAL B CA 1
ATOM 1633 C C . VAL B 1 63 ? 5.109 -12.719 -10.57 1 98.5 63 VAL B C 1
ATOM 1635 O O . VAL B 1 63 ? 4.34 -13.477 -9.984 1 98.5 63 VAL B O 1
ATOM 1638 N N . VAL B 1 64 ? 4.703 -11.898 -11.516 1 98.81 64 VAL B N 1
ATOM 1639 C CA . VAL B 1 64 ? 3.279 -11.789 -11.828 1 98.81 64 VAL B CA 1
ATOM 1640 C C . VAL B 1 64 ? 2.814 -13.047 -12.555 1 98.81 64 VAL B C 1
ATOM 1642 O O . VAL B 1 64 ? 1.671 -13.484 -12.398 1 98.81 64 VAL B O 1
ATOM 1645 N N . GLY B 1 65 ? 3.711 -13.688 -13.32 1 98.69 65 GLY B N 1
ATOM 1646 C CA . GLY B 1 65 ? 3.406 -14.992 -13.875 1 98.69 65 GLY B CA 1
ATOM 1647 C C . GLY B 1 65 ? 3.09 -16.031 -12.82 1 98.69 65 GLY B C 1
ATOM 1648 O O . GLY B 1 65 ? 2.16 -16.828 -12.977 1 98.69 65 GLY B O 1
ATOM 1649 N N . ALA B 1 66 ? 3.869 -16.062 -11.758 1 98.5 66 ALA B N 1
ATOM 1650 C CA . ALA B 1 66 ? 3.605 -16.969 -10.648 1 98.5 66 ALA B CA 1
ATOM 1651 C C . ALA B 1 66 ? 2.268 -16.656 -9.984 1 98.5 66 ALA B C 1
ATOM 1653 O O . ALA B 1 66 ? 1.54 -17.562 -9.578 1 98.5 66 ALA B O 1
ATOM 1654 N N . LEU B 1 67 ? 1.977 -15.398 -9.875 1 98.75 67 LEU B N 1
ATOM 1655 C CA . LEU B 1 67 ? 0.678 -15.008 -9.336 1 98.75 67 LEU B CA 1
ATOM 1656 C C . LEU B 1 67 ? -0.45 -15.453 -10.258 1 98.75 67 LEU B C 1
ATOM 1658 O O . LEU B 1 67 ? -1.51 -15.883 -9.797 1 98.75 67 LEU B O 1
ATOM 1662 N N . THR B 1 68 ? -0.244 -15.297 -11.578 1 98.69 68 THR B N 1
ATOM 1663 C CA . THR B 1 68 ? -1.216 -15.781 -12.555 1 98.69 68 THR B CA 1
ATOM 1664 C C . THR B 1 68 ? -1.464 -17.281 -12.383 1 98.69 68 THR B C 1
ATOM 1666 O O . THR B 1 68 ? -2.609 -17.734 -12.414 1 98.69 68 THR B O 1
ATOM 1669 N N . ASN B 1 69 ? -0.417 -18 -12.203 1 98.06 69 ASN B N 1
ATOM 1670 C CA . ASN B 1 69 ? -0.55 -19.422 -11.93 1 98.06 69 ASN B CA 1
ATOM 1671 C C . ASN B 1 69 ? -1.336 -19.688 -10.648 1 98.06 69 ASN B C 1
ATOM 1673 O O . ASN B 1 69 ? -2.174 -20.578 -10.594 1 98.06 69 ASN B O 1
ATOM 1677 N N . ALA B 1 70 ? -1.039 -18.922 -9.57 1 98.19 70 ALA B N 1
ATOM 1678 C CA . ALA B 1 70 ? -1.774 -19.047 -8.312 1 98.19 70 ALA B CA 1
ATOM 1679 C C . ALA B 1 70 ? -3.262 -18.781 -8.516 1 98.19 70 ALA B C 1
ATOM 1681 O O . ALA B 1 70 ? -4.109 -19.453 -7.934 1 98.19 70 ALA B O 1
ATOM 1682 N N . VAL B 1 71 ? -3.58 -17.75 -9.32 1 98.69 71 VAL B N 1
ATOM 1683 C CA . VAL B 1 71 ? -4.973 -17.422 -9.617 1 98.69 71 VAL B CA 1
ATOM 1684 C C . VAL B 1 71 ? -5.641 -18.594 -10.32 1 98.69 71 VAL B C 1
ATOM 1686 O O . VAL B 1 71 ? -6.781 -18.953 -10 1 98.69 71 VAL B O 1
ATOM 1689 N N . ALA B 1 72 ? -4.945 -19.25 -11.234 1 98.12 72 ALA B N 1
ATOM 1690 C CA . ALA B 1 72 ? -5.469 -20.406 -11.969 1 98.12 72 ALA B CA 1
ATOM 1691 C C . ALA B 1 72 ? -5.711 -21.578 -11.031 1 98.12 72 ALA B C 1
ATOM 1693 O O . ALA B 1 72 ? -6.547 -22.438 -11.312 1 98.12 72 ALA B O 1
ATOM 1694 N N . HIS B 1 73 ? -5.023 -21.625 -9.961 1 98.19 73 HIS B N 1
ATOM 1695 C CA . HIS B 1 73 ? -5.133 -22.703 -8.969 1 98.19 73 HIS B CA 1
ATOM 1696 C C . HIS B 1 73 ? -5.578 -22.156 -7.617 1 98.19 73 HIS B C 1
ATOM 1698 O O . HIS B 1 73 ? -5.047 -22.547 -6.578 1 98.19 73 HIS B O 1
ATOM 1704 N N . ILE B 1 74 ? -6.43 -21.188 -7.582 1 98.25 74 ILE B N 1
ATOM 1705 C CA . ILE B 1 74 ? -6.766 -20.344 -6.43 1 98.25 74 ILE B CA 1
ATOM 1706 C C . ILE B 1 74 ? -7.336 -21.219 -5.316 1 98.25 74 ILE B C 1
ATOM 1708 O O . ILE B 1 74 ? -7.324 -20.828 -4.145 1 98.25 74 ILE B O 1
ATOM 1712 N N . ASP B 1 75 ? -7.816 -22.453 -5.637 1 97.75 75 ASP B N 1
ATOM 1713 C CA . ASP B 1 75 ? -8.352 -23.359 -4.629 1 97.75 75 ASP B CA 1
ATOM 1714 C C . ASP B 1 75 ? -7.25 -24.219 -4.027 1 97.75 75 ASP B C 1
ATOM 1716 O O . ASP B 1 75 ? -7.488 -24.969 -3.07 1 97.75 75 ASP B O 1
ATOM 1720 N N . ASP B 1 76 ? -6.023 -24.156 -4.598 1 97.31 76 ASP B N 1
ATOM 1721 C CA . ASP B 1 76 ? -4.895 -24.938 -4.105 1 97.31 76 ASP B CA 1
ATOM 1722 C C . ASP B 1 76 ? -3.574 -24.203 -4.344 1 97.31 76 ASP B C 1
ATOM 1724 O O . ASP B 1 76 ? -2.662 -24.75 -4.969 1 97.31 76 ASP B O 1
ATOM 1728 N N . ILE B 1 77 ? -3.445 -23.047 -3.709 1 97.5 77 ILE B N 1
ATOM 1729 C CA . ILE B 1 77 ? -2.279 -22.188 -3.875 1 97.5 77 ILE B CA 1
ATOM 1730 C C . ILE B 1 77 ? -1.055 -22.859 -3.252 1 97.5 77 ILE B C 1
ATOM 1732 O O . ILE B 1 77 ? 0.057 -22.734 -3.773 1 97.5 77 ILE B O 1
ATOM 1736 N N . ASP B 1 78 ? -1.239 -23.656 -2.199 1 96.44 78 ASP B N 1
ATOM 1737 C CA . ASP B 1 78 ? -0.141 -24.344 -1.53 1 96.44 78 ASP B CA 1
ATOM 1738 C C . ASP B 1 78 ? 0.635 -25.219 -2.512 1 96.44 78 ASP B C 1
ATOM 1740 O O . ASP B 1 78 ? 1.863 -25.141 -2.584 1 96.44 78 ASP B O 1
ATOM 1744 N N . THR B 1 79 ? -0.117 -26.016 -3.209 1 96.31 79 THR B N 1
ATOM 1745 C CA . THR B 1 79 ? 0.52 -26.906 -4.172 1 96.31 79 THR B CA 1
ATOM 1746 C C . THR B 1 79 ? 1.146 -26.109 -5.312 1 96.31 79 THR B C 1
ATOM 1748 O O . THR B 1 79 ? 2.258 -26.406 -5.75 1 96.31 79 THR B O 1
ATOM 1751 N N . ALA B 1 80 ? 0.445 -25.078 -5.777 1 95.38 80 ALA B N 1
ATOM 1752 C CA . ALA B 1 80 ? 0.918 -24.266 -6.895 1 95.38 80 ALA B CA 1
ATOM 1753 C C . ALA B 1 80 ? 2.23 -23.562 -6.547 1 95.38 80 ALA B C 1
ATOM 1755 O O . ALA B 1 80 ? 3.062 -23.328 -7.426 1 95.38 80 ALA B O 1
ATOM 1756 N N . PHE B 1 81 ? 2.477 -23.234 -5.246 1 96.06 81 PHE B N 1
ATOM 1757 C CA . PHE B 1 81 ? 3.625 -22.438 -4.855 1 96.06 81 PHE B CA 1
ATOM 1758 C C . PHE B 1 81 ? 4.648 -23.266 -4.102 1 96.06 81 PHE B C 1
ATOM 1760 O O . PHE B 1 81 ? 5.617 -22.734 -3.557 1 96.06 81 PHE B O 1
ATOM 1767 N N . SER B 1 82 ? 4.488 -24.578 -4.082 1 94.62 82 SER B N 1
ATOM 1768 C CA . SER B 1 82 ? 5.344 -25.438 -3.27 1 94.62 82 SER B CA 1
ATOM 1769 C C . SER B 1 82 ? 6.812 -25.25 -3.631 1 94.62 82 SER B C 1
ATOM 1771 O O . SER B 1 82 ? 7.648 -25.031 -2.752 1 94.62 82 SER B O 1
ATOM 1773 N N . LYS B 1 83 ? 7.117 -25.266 -4.898 1 95 83 LYS B N 1
ATOM 1774 C CA . LYS B 1 83 ? 8.5 -25.125 -5.344 1 95 83 LYS B CA 1
ATOM 1775 C C . LYS B 1 83 ? 9.023 -23.719 -5.062 1 95 83 LYS B C 1
ATOM 1777 O O . LYS B 1 83 ? 10.18 -23.547 -4.676 1 95 83 LYS B O 1
ATOM 1782 N N . LEU B 1 84 ? 8.148 -22.719 -5.25 1 95.12 84 LEU B N 1
ATOM 1783 C CA . LEU B 1 84 ? 8.555 -21.344 -5 1 95.12 84 LEU B CA 1
ATOM 1784 C C . LEU B 1 84 ? 8.758 -21.094 -3.51 1 95.12 84 LEU B C 1
ATOM 1786 O O . LEU B 1 84 ? 9.641 -20.328 -3.119 1 95.12 84 LEU B O 1
ATOM 1790 N N . SER B 1 85 ? 7.945 -21.703 -2.693 1 94.62 85 SER B N 1
ATOM 1791 C CA . SER B 1 85 ? 8.125 -21.594 -1.248 1 94.62 85 SER B CA 1
ATOM 1792 C C . SER B 1 85 ? 9.484 -22.141 -0.821 1 94.62 85 SER B C 1
ATOM 1794 O O . SER B 1 85 ? 10.195 -21.5 -0.044 1 94.62 85 SER B O 1
ATOM 1796 N N . ASP B 1 86 ? 9.883 -23.266 -1.367 1 94.38 86 ASP B N 1
ATOM 1797 C CA . ASP B 1 86 ? 11.188 -23.859 -1.084 1 94.38 86 ASP B CA 1
ATOM 1798 C C . ASP B 1 86 ? 12.312 -22.938 -1.555 1 94.38 86 ASP B C 1
ATOM 1800 O O . ASP B 1 86 ? 13.273 -22.703 -0.816 1 94.38 86 ASP B O 1
ATOM 1804 N N . LYS B 1 87 ? 12.18 -22.453 -2.73 1 93.88 87 LYS B N 1
ATOM 1805 C CA . LYS B 1 87 ? 13.211 -21.609 -3.311 1 93.88 87 LYS B CA 1
ATOM 1806 C C . LYS B 1 87 ? 13.406 -20.328 -2.486 1 93.88 87 LYS B C 1
ATOM 1808 O O . LYS B 1 87 ? 14.539 -19.953 -2.17 1 93.88 87 LYS B O 1
ATOM 1813 N N . HIS B 1 88 ? 12.32 -19.625 -2.078 1 93.31 88 HIS B N 1
ATOM 1814 C CA . HIS B 1 88 ? 12.398 -18.359 -1.341 1 93.31 88 HIS B CA 1
ATOM 1815 C C . HIS B 1 88 ? 12.922 -18.594 0.074 1 93.31 88 HIS B C 1
ATOM 1817 O O . HIS B 1 88 ? 13.633 -17.734 0.618 1 93.31 88 HIS B O 1
ATOM 1823 N N . ALA B 1 89 ? 12.664 -19.766 0.655 1 90.94 89 ALA B N 1
ATOM 1824 C CA . ALA B 1 89 ? 13.062 -20.031 2.035 1 90.94 89 ALA B CA 1
ATOM 1825 C C . ALA B 1 89 ? 14.484 -20.578 2.104 1 90.94 89 ALA B C 1
ATOM 1827 O O . ALA B 1 89 ? 15.258 -20.203 2.99 1 90.94 89 ALA B O 1
ATOM 1828 N N . GLU B 1 90 ? 14.852 -21.344 1.179 1 90.88 90 GLU B N 1
ATOM 1829 C CA . GLU B 1 90 ? 16.078 -22.125 1.339 1 90.88 90 GLU B CA 1
ATOM 1830 C C . GLU B 1 90 ? 17.203 -21.578 0.462 1 90.88 90 GLU B C 1
ATOM 1832 O O . GLU B 1 90 ? 18.375 -21.609 0.846 1 90.88 90 GLU B O 1
ATOM 1837 N N . GLU B 1 91 ? 16.828 -21.094 -0.642 1 90.62 91 GLU B N 1
ATOM 1838 C CA . GLU B 1 91 ? 17.859 -20.625 -1.56 1 90.62 91 GLU B CA 1
ATOM 1839 C C . GLU B 1 91 ? 18.031 -19.109 -1.474 1 90.62 91 GLU B C 1
ATOM 1841 O O . GLU B 1 91 ? 19.141 -18.609 -1.29 1 90.62 91 GLU B O 1
ATOM 1846 N N . LEU B 1 92 ? 16.922 -18.422 -1.538 1 91 92 LEU B N 1
ATOM 1847 C CA . LEU B 1 92 ? 17 -16.969 -1.599 1 91 92 LEU B CA 1
ATOM 1848 C C . LEU B 1 92 ? 17 -16.375 -0.198 1 91 92 LEU B C 1
ATOM 1850 O O . LEU B 1 92 ? 17.469 -15.242 -0.003 1 91 92 LEU B O 1
ATOM 1854 N N . MET B 1 93 ? 16.406 -17.078 0.74 1 92.12 93 MET B N 1
ATOM 1855 C CA . MET B 1 93 ? 16.359 -16.688 2.15 1 92.12 93 MET B CA 1
ATOM 1856 C C . MET B 1 93 ? 15.789 -15.289 2.32 1 92.12 93 MET B C 1
ATOM 1858 O O . MET B 1 93 ? 16.375 -14.453 3.014 1 92.12 93 MET B O 1
ATOM 1862 N N . VAL B 1 94 ? 14.719 -15.086 1.593 1 93.94 94 VAL B N 1
ATOM 1863 C CA . VAL B 1 94 ? 14.008 -13.82 1.703 1 93.94 94 VAL B CA 1
ATOM 1864 C C . VAL B 1 94 ? 13.297 -13.734 3.051 1 93.94 94 VAL B C 1
ATOM 1866 O O . VAL B 1 94 ? 12.57 -14.656 3.432 1 93.94 94 VAL B O 1
ATOM 1869 N N . ASP B 1 95 ? 13.523 -12.703 3.844 1 95.69 95 ASP B N 1
ATOM 1870 C CA . ASP B 1 95 ? 12.727 -12.461 5.043 1 95.69 95 ASP B CA 1
ATOM 1871 C C . ASP B 1 95 ? 11.25 -12.32 4.699 1 95.69 95 ASP B C 1
ATOM 1873 O O . ASP B 1 95 ? 10.867 -11.477 3.889 1 95.69 95 ASP B O 1
ATOM 1877 N N . PRO B 1 96 ? 10.406 -13.133 5.352 1 95.5 96 PRO B N 1
ATOM 1878 C CA . PRO B 1 96 ? 8.977 -13.133 5.035 1 95.5 96 PRO B CA 1
ATOM 1879 C C . PRO B 1 96 ? 8.32 -11.773 5.238 1 95.5 96 PRO B C 1
ATOM 1881 O O . PRO B 1 96 ? 7.285 -11.484 4.633 1 95.5 96 PRO B O 1
ATOM 1884 N N . ALA B 1 97 ? 8.945 -10.875 6.004 1 94.19 97 ALA B N 1
ATOM 1885 C CA . ALA B 1 97 ? 8.406 -9.547 6.27 1 94.19 97 ALA B CA 1
ATOM 1886 C C . ALA B 1 97 ? 8.414 -8.688 5.008 1 94.19 97 ALA B C 1
ATOM 1888 O O . ALA B 1 97 ? 7.781 -7.633 4.965 1 94.19 97 ALA B O 1
ATOM 1889 N N . ASN B 1 98 ? 9.039 -9.148 3.939 1 95.88 98 ASN B N 1
ATOM 1890 C CA . ASN B 1 98 ? 9.156 -8.367 2.715 1 95.88 98 ASN B CA 1
ATOM 1891 C C . ASN B 1 98 ? 8.031 -8.688 1.734 1 95.88 98 ASN B C 1
ATOM 1893 O O . ASN B 1 98 ? 7.773 -7.918 0.808 1 95.88 98 ASN B O 1
ATOM 1897 N N . PHE B 1 99 ? 7.34 -9.812 1.895 1 97.19 99 PHE B N 1
ATOM 1898 C CA . PHE B 1 99 ? 6.316 -10.219 0.938 1 97.19 99 PHE B CA 1
ATOM 1899 C C . PHE B 1 99 ? 5.172 -9.211 0.912 1 97.19 99 PHE B C 1
ATOM 1901 O O . PHE B 1 99 ? 4.715 -8.812 -0.16 1 97.19 99 PHE B O 1
ATOM 1908 N N . PRO B 1 100 ? 4.75 -8.68 2.1 1 97.12 100 PRO B N 1
ATOM 1909 C CA . PRO B 1 100 ? 3.684 -7.672 2.062 1 97.12 100 PRO B CA 1
ATOM 1910 C C . PRO B 1 100 ? 4.125 -6.371 1.394 1 97.12 100 PRO B C 1
ATOM 1912 O O . PRO B 1 100 ? 3.291 -5.637 0.857 1 97.12 100 PRO B O 1
ATOM 1915 N N . LYS B 1 101 ? 5.441 -6.102 1.403 1 97.69 101 LYS B N 1
ATOM 1916 C CA . LYS B 1 101 ? 5.945 -4.895 0.75 1 97.69 101 LYS B CA 1
ATOM 1917 C C . LYS B 1 101 ? 5.707 -4.945 -0.756 1 97.69 101 LYS B C 1
ATOM 1919 O O . LYS B 1 101 ? 5.219 -3.979 -1.345 1 97.69 101 LYS B O 1
ATOM 1924 N N . LEU B 1 102 ? 6.027 -6.113 -1.36 1 98.56 102 LEU B N 1
ATOM 1925 C CA . LEU B 1 102 ? 5.773 -6.262 -2.789 1 98.56 102 LEU B CA 1
ATOM 1926 C C . LEU B 1 102 ? 4.273 -6.285 -3.074 1 98.56 102 LEU B C 1
ATOM 1928 O O . LEU B 1 102 ? 3.818 -5.711 -4.066 1 98.56 102 LEU B O 1
ATOM 1932 N N . ALA B 1 103 ? 3.506 -6.945 -2.174 1 98.62 103 ALA B N 1
ATOM 1933 C CA . ALA B 1 103 ? 2.057 -7.004 -2.336 1 98.62 103 ALA B CA 1
ATOM 1934 C C . ALA B 1 103 ? 1.455 -5.605 -2.402 1 98.62 103 ALA B C 1
ATOM 1936 O O . ALA B 1 103 ? 0.605 -5.324 -3.252 1 98.62 103 ALA B O 1
ATOM 1937 N N . HIS B 1 104 ? 1.938 -4.727 -1.574 1 98.06 104 HIS B N 1
ATOM 1938 C CA . HIS B 1 104 ? 1.416 -3.365 -1.528 1 98.06 104 HIS B CA 1
ATOM 1939 C C . HIS B 1 104 ? 1.714 -2.617 -2.824 1 98.06 104 HIS B C 1
ATOM 1941 O O . HIS B 1 104 ? 0.856 -1.898 -3.342 1 98.06 104 HIS B O 1
ATOM 1947 N N . ASN B 1 105 ? 2.857 -2.801 -3.348 1 98.81 105 ASN B N 1
ATOM 1948 C CA . ASN B 1 105 ? 3.188 -2.109 -4.59 1 98.81 105 ASN B CA 1
ATOM 1949 C C . ASN B 1 105 ? 2.406 -2.676 -5.773 1 98.81 105 ASN B C 1
ATOM 1951 O O . ASN B 1 105 ? 2.053 -1.941 -6.695 1 98.81 105 ASN B O 1
ATOM 1955 N N . ILE B 1 106 ? 2.123 -3.982 -5.754 1 98.94 106 ILE B N 1
ATOM 1956 C CA . ILE B 1 106 ? 1.272 -4.582 -6.777 1 98.94 106 ILE B CA 1
ATOM 1957 C C . ILE B 1 106 ? -0.123 -3.965 -6.715 1 98.94 106 ILE B C 1
ATOM 1959 O O . ILE B 1 106 ? -0.711 -3.639 -7.75 1 98.94 106 ILE B O 1
ATOM 1963 N N . LEU B 1 107 ? -0.649 -3.715 -5.523 1 98.88 107 LEU B N 1
ATOM 1964 C CA . LEU B 1 107 ? -1.962 -3.1 -5.367 1 98.88 107 LEU B CA 1
ATOM 1965 C C . LEU B 1 107 ? -1.963 -1.674 -5.906 1 98.88 107 LEU B C 1
ATOM 1967 O O . LEU B 1 107 ? -2.912 -1.258 -6.57 1 98.88 107 LEU B O 1
ATOM 1971 N N . VAL B 1 108 ? -0.892 -0.9 -5.652 1 98.88 108 VAL B N 1
ATOM 1972 C CA . VAL B 1 108 ? -0.772 0.454 -6.18 1 98.88 108 VAL B CA 1
ATOM 1973 C C . VAL B 1 108 ? -0.812 0.419 -7.707 1 98.88 108 VAL B C 1
ATOM 1975 O O . VAL B 1 108 ? -1.554 1.18 -8.328 1 98.88 108 VAL B O 1
ATOM 1978 N N . VAL B 1 109 ? -0.076 -0.521 -8.297 1 98.88 109 VAL B N 1
ATOM 1979 C CA . VAL B 1 109 ? 0.046 -0.604 -9.742 1 98.88 109 VAL B CA 1
ATOM 1980 C C . VAL B 1 109 ? -1.289 -1.029 -10.352 1 98.88 109 VAL B C 1
ATOM 1982 O O . VAL B 1 109 ? -1.71 -0.492 -11.383 1 98.88 109 VAL B O 1
ATOM 1985 N N . LEU B 1 110 ? -1.97 -2.01 -9.727 1 98.88 110 LEU B N 1
ATOM 1986 C CA . LEU B 1 110 ? -3.293 -2.4 -10.195 1 98.88 110 LEU B CA 1
ATOM 1987 C C . LEU B 1 110 ? -4.27 -1.229 -10.109 1 98.88 110 LEU B C 1
ATOM 1989 O O . LEU B 1 110 ? -5.055 -1.002 -11.031 1 98.88 110 LEU B O 1
ATOM 1993 N N . GLY B 1 111 ? -4.246 -0.489 -8.984 1 98.62 111 GLY B N 1
ATOM 1994 C CA . GLY B 1 111 ? -5.074 0.7 -8.875 1 98.62 111 GLY B CA 1
ATOM 1995 C C . GLY B 1 111 ? -4.828 1.707 -9.984 1 98.62 111 GLY B C 1
ATOM 1996 O O . GLY B 1 111 ? -5.77 2.223 -10.586 1 98.62 111 GLY B O 1
ATOM 1997 N N . ILE B 1 112 ? -3.572 1.961 -10.289 1 98.56 112 ILE B N 1
ATOM 1998 C CA . ILE B 1 112 ? -3.152 2.947 -11.273 1 98.56 112 ILE B CA 1
ATOM 1999 C C . ILE B 1 112 ? -3.668 2.547 -12.656 1 98.56 112 ILE B C 1
ATOM 2001 O O . ILE B 1 112 ? -4.195 3.383 -13.398 1 98.56 112 ILE B O 1
ATOM 2005 N N . HIS B 1 113 ? -3.605 1.28 -12.977 1 98.31 113 HIS B N 1
ATOM 2006 C CA . HIS B 1 113 ? -3.787 0.898 -14.375 1 98.31 113 HIS B CA 1
ATOM 2007 C C . HIS B 1 113 ? -5.176 0.317 -14.609 1 98.31 113 HIS B C 1
ATOM 2009 O O . HIS B 1 113 ? -5.641 0.251 -15.75 1 98.31 113 HIS B O 1
ATOM 2015 N N . LEU B 1 114 ? -5.871 -0.127 -13.523 1 98.38 114 LEU B N 1
ATOM 2016 C CA . LEU B 1 114 ? -7.133 -0.833 -13.719 1 98.38 114 LEU B CA 1
ATOM 2017 C C . LEU B 1 114 ? -8.25 -0.172 -12.914 1 98.38 114 LEU B C 1
ATOM 2019 O O . LEU B 1 114 ? -9.164 -0.85 -12.445 1 98.38 114 LEU B O 1
ATOM 2023 N N . LYS B 1 115 ? -8.172 1.113 -12.789 1 95.44 115 LYS B N 1
ATOM 2024 C CA . LYS B 1 115 ? -9.07 1.91 -11.953 1 95.44 115 LYS B CA 1
ATOM 2025 C C . LYS B 1 115 ? -10.531 1.547 -12.211 1 95.44 115 LYS B C 1
ATOM 2027 O O . LYS B 1 115 ? -11.297 1.336 -11.266 1 95.44 115 LYS B O 1
ATOM 2032 N N . PRO B 1 116 ? -11.039 1.352 -13.453 1 96.25 116 PRO B N 1
ATOM 2033 C CA . PRO B 1 116 ? -12.453 1.044 -13.656 1 96.25 116 PRO B CA 1
ATOM 2034 C C . PRO B 1 116 ? -12.852 -0.313 -13.078 1 96.25 116 PRO B C 1
ATOM 2036 O O . PRO B 1 116 ? -14.023 -0.532 -12.758 1 96.25 116 PRO B O 1
ATOM 2039 N N . HIS B 1 117 ? -11.922 -1.174 -12.914 1 98 117 HIS B N 1
ATOM 2040 C CA . HIS B 1 117 ? -12.203 -2.535 -12.477 1 98 117 HIS B CA 1
ATOM 2041 C C . HIS B 1 117 ? -11.742 -2.754 -11.039 1 98 117 HIS B C 1
ATOM 2043 O O . HIS B 1 117 ? -12.078 -3.766 -10.422 1 98 117 HIS B O 1
ATOM 2049 N N . PHE B 1 118 ? -10.953 -1.795 -10.492 1 98.38 118 PHE B N 1
ATOM 2050 C CA . PHE B 1 118 ? -10.359 -1.933 -9.172 1 98.38 118 PHE B CA 1
ATOM 2051 C C . PHE B 1 118 ? -11.242 -1.289 -8.109 1 98.38 118 PHE B C 1
ATOM 2053 O O . PHE B 1 118 ? -10.805 -0.385 -7.395 1 98.38 118 PHE B O 1
ATOM 2060 N N . THR B 1 119 ? -12.469 -1.848 -7.945 1 98.44 119 THR B N 1
ATOM 2061 C CA . THR B 1 119 ? -13.445 -1.381 -6.965 1 98.44 119 THR B CA 1
ATOM 2062 C C . THR B 1 119 ? -12.969 -1.683 -5.547 1 98.44 119 THR B C 1
ATOM 2064 O O . THR B 1 119 ? -11.953 -2.359 -5.355 1 98.44 119 THR B O 1
ATOM 2067 N N . TYR B 1 120 ? -13.75 -1.184 -4.602 1 98.31 120 TYR B N 1
ATOM 2068 C CA . TYR B 1 120 ? -13.414 -1.419 -3.203 1 98.31 120 TYR B C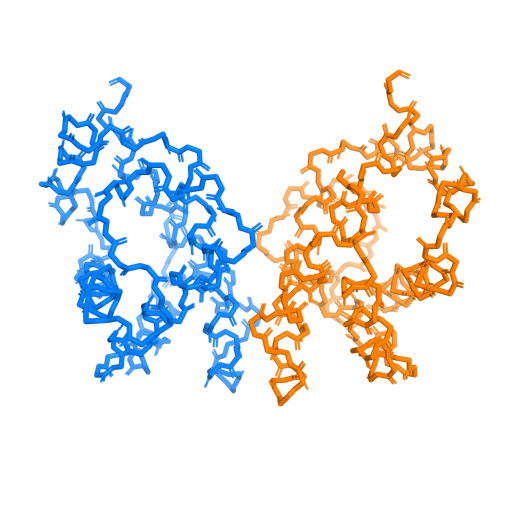A 1
ATOM 2069 C C . TYR B 1 120 ? -13.406 -2.91 -2.889 1 98.31 120 TYR B C 1
ATOM 2071 O O . TYR B 1 120 ? -12.484 -3.406 -2.23 1 98.31 120 TYR B O 1
ATOM 2079 N N . SER B 1 121 ? -14.398 -3.619 -3.398 1 98.19 121 SER B N 1
ATOM 2080 C CA . SER B 1 121 ? -14.523 -5.051 -3.146 1 98.19 121 SER B CA 1
ATOM 2081 C C . SER B 1 121 ? -13.414 -5.828 -3.846 1 98.19 121 SER B C 1
ATOM 2083 O O . SER B 1 121 ? -12.898 -6.812 -3.307 1 98.19 121 SER B O 1
ATOM 2085 N N . VAL B 1 122 ? -13.031 -5.387 -5.039 1 98.81 122 VAL B N 1
ATOM 2086 C CA . VAL B 1 12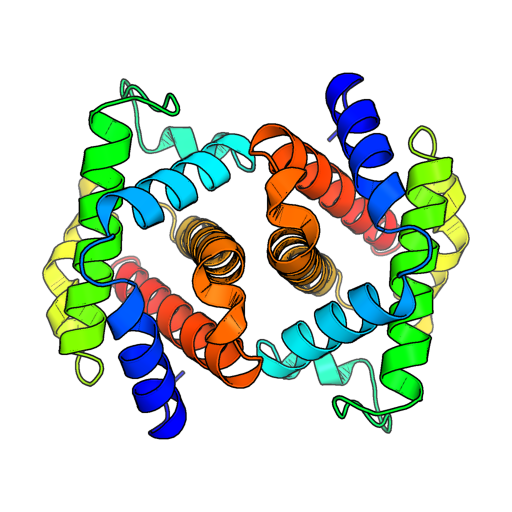2 ? -11.945 -6.035 -5.77 1 98.81 122 VAL B CA 1
ATOM 2087 C C . VAL B 1 122 ? -10.617 -5.797 -5.047 1 98.81 122 VAL B C 1
ATOM 2089 O O . VAL B 1 122 ? -9.82 -6.719 -4.887 1 98.81 122 VAL B O 1
ATOM 2092 N N . HIS B 1 123 ? -10.375 -4.559 -4.637 1 98.81 123 HIS B N 1
ATOM 2093 C CA . HIS B 1 123 ? -9.195 -4.238 -3.846 1 98.81 123 HIS B CA 1
ATOM 2094 C C . HIS B 1 123 ? -9.086 -5.148 -2.625 1 98.81 123 HIS B C 1
ATOM 2096 O O . HIS B 1 123 ? -8.031 -5.738 -2.377 1 98.81 123 HIS B O 1
ATOM 2102 N N . ARG B 1 124 ? -10.156 -5.297 -1.889 1 98.62 124 ARG B N 1
ATOM 2103 C CA . ARG B 1 124 ? -10.18 -6.145 -0.7 1 98.62 124 ARG B CA 1
ATOM 2104 C C . ARG B 1 124 ? -9.852 -7.59 -1.051 1 98.62 124 ARG B C 1
ATOM 2106 O O . ARG B 1 124 ? -9.055 -8.234 -0.366 1 98.62 124 ARG B O 1
ATOM 2113 N N . SER B 1 125 ? -10.422 -8.102 -2.096 1 98.88 125 SER B N 1
ATOM 2114 C CA . SER B 1 125 ? -10.234 -9.492 -2.49 1 98.88 125 SER B CA 1
ATOM 2115 C C . SER B 1 125 ? -8.805 -9.742 -2.951 1 98.88 125 SER B C 1
ATOM 2117 O O . SER B 1 125 ? -8.219 -10.781 -2.635 1 98.88 125 SER B O 1
ATOM 2119 N N . VAL B 1 126 ? -8.289 -8.781 -3.713 1 98.88 126 VAL B N 1
ATOM 2120 C CA . VAL B 1 126 ? -6.922 -8.945 -4.207 1 98.88 126 VAL B CA 1
ATOM 2121 C C . VAL B 1 126 ? -5.938 -8.844 -3.045 1 98.88 126 VAL B C 1
ATOM 2123 O O . VAL B 1 126 ? -4.961 -9.594 -2.984 1 98.88 126 VAL B O 1
ATOM 2126 N N . ASP B 1 127 ? -6.152 -7.906 -2.1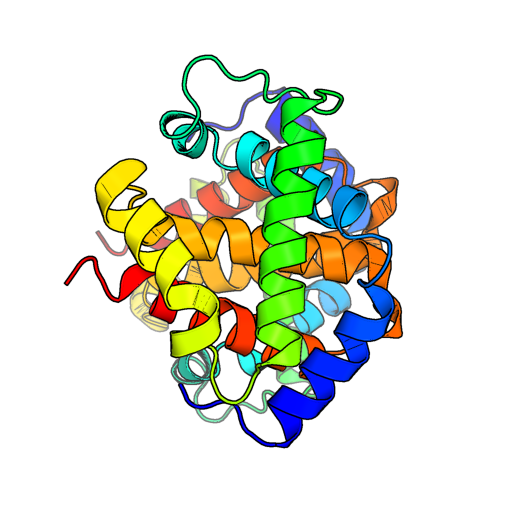7 1 98.75 127 ASP B N 1
ATOM 2127 C CA . ASP B 1 127 ? -5.316 -7.793 -0.981 1 98.75 127 ASP B CA 1
ATOM 2128 C C . ASP B 1 127 ? -5.301 -9.102 -0.191 1 98.75 127 ASP B C 1
ATOM 2130 O O . ASP B 1 127 ? -4.238 -9.562 0.233 1 98.75 127 ASP B O 1
ATOM 2134 N N . LYS B 1 128 ? -6.469 -9.688 0.012 1 98.44 128 LYS B N 1
ATOM 2135 C CA . LYS B 1 128 ? -6.59 -10.961 0.716 1 98.44 128 LYS B CA 1
ATOM 2136 C C . LYS B 1 128 ? -5.867 -12.078 -0.034 1 98.44 128 LYS B C 1
ATOM 2138 O O . LYS B 1 128 ? -5.195 -12.906 0.579 1 98.44 128 LYS B O 1
ATOM 2143 N N . PHE B 1 129 ? -6 -12.07 -1.33 1 98.81 129 PHE B N 1
ATOM 2144 C CA . PHE B 1 129 ? -5.332 -13.047 -2.18 1 98.81 129 PHE B CA 1
ATOM 2145 C C . PHE B 1 129 ? -3.818 -12.93 -2.051 1 98.81 129 PHE B C 1
ATOM 2147 O O . PHE B 1 129 ? -3.131 -13.93 -1.823 1 98.81 129 PHE B O 1
ATOM 2154 N N . LEU B 1 130 ? -3.277 -11.727 -2.166 1 98.62 130 LEU B N 1
ATOM 2155 C CA . LEU B 1 130 ? -1.838 -11.516 -2.066 1 98.62 130 LEU B CA 1
ATOM 2156 C C . LEU B 1 130 ? -1.332 -11.859 -0.67 1 98.62 130 LEU B C 1
ATOM 2158 O O . LEU B 1 130 ? -0.218 -12.367 -0.517 1 98.62 130 LEU B O 1
ATOM 2162 N N . SER B 1 131 ? -2.125 -11.586 0.352 1 97.88 131 SER B N 1
ATOM 2163 C CA . SER B 1 131 ? -1.774 -11.984 1.712 1 97.88 131 SER B CA 1
ATOM 2164 C C . SER B 1 131 ? -1.698 -13.5 1.844 1 97.88 131 SER B C 1
ATOM 2166 O O . SER B 1 131 ? -0.82 -14.023 2.531 1 97.88 131 SER B O 1
ATOM 2168 N N . THR B 1 132 ? -2.656 -14.211 1.226 1 97.88 132 THR B N 1
ATOM 2169 C CA . THR B 1 132 ? -2.645 -15.664 1.22 1 97.88 132 THR B CA 1
ATOM 2170 C C . THR B 1 132 ? -1.395 -16.188 0.524 1 97.88 132 THR B C 1
ATOM 2172 O O . THR B 1 132 ? -0.742 -17.109 1.022 1 97.88 132 THR B O 1
ATOM 2175 N N . VAL B 1 133 ? -1.035 -15.594 -0.606 1 97.81 133 VAL B N 1
ATOM 2176 C CA . VAL B 1 133 ? 0.16 -15.992 -1.347 1 97.81 133 VAL B CA 1
ATOM 2177 C C . VAL B 1 133 ? 1.398 -15.773 -0.48 1 97.81 133 VAL B C 1
ATOM 2179 O O . VAL B 1 133 ? 2.279 -16.641 -0.417 1 97.81 133 VAL B O 1
ATOM 2182 N N . ALA B 1 134 ? 1.47 -14.633 0.206 1 96.88 134 ALA B N 1
ATOM 2183 C CA . ALA B 1 134 ? 2.592 -14.328 1.092 1 96.88 134 ALA B CA 1
ATOM 2184 C C . ALA B 1 134 ? 2.701 -15.367 2.209 1 96.88 134 ALA B C 1
ATOM 2186 O O . ALA B 1 134 ? 3.805 -15.789 2.561 1 96.88 134 ALA B O 1
ATOM 2187 N N . TYR B 1 135 ? 1.564 -15.719 2.729 1 95.88 135 TYR B N 1
ATOM 2188 C CA . TYR B 1 135 ? 1.521 -16.719 3.785 1 95.88 135 TYR B CA 1
ATOM 2189 C C . TYR B 1 135 ? 2.051 -18.062 3.287 1 95.88 135 TYR B C 1
ATOM 2191 O O . TYR B 1 135 ? 2.844 -18.719 3.969 1 95.88 135 TYR B O 1
ATOM 2199 N N . VAL B 1 136 ? 1.638 -18.453 2.131 1 96.12 136 VAL B N 1
ATOM 2200 C CA . VAL B 1 136 ? 2.062 -19.719 1.54 1 96.12 136 VAL B CA 1
ATOM 2201 C C . VAL B 1 136 ? 3.561 -19.688 1.25 1 96.12 136 VAL B C 1
ATOM 2203 O O . VAL B 1 136 ? 4.281 -20.641 1.521 1 96.12 136 VAL B O 1
ATOM 2206 N N . LEU B 1 137 ? 4.105 -18.562 0.727 1 94.94 137 LEU B N 1
ATOM 2207 C CA . LEU B 1 137 ? 5.527 -18.391 0.449 1 94.94 137 LEU B CA 1
ATOM 2208 C C . LEU B 1 137 ? 6.352 -18.547 1.724 1 94.94 137 LEU B C 1
ATOM 2210 O O . LEU B 1 137 ? 7.477 -19.047 1.687 1 94.94 137 LEU B O 1
ATOM 2214 N N . ALA B 1 138 ? 5.734 -18.188 2.812 1 93.19 138 ALA B N 1
ATOM 2215 C CA . ALA B 1 138 ? 6.457 -18.172 4.082 1 93.19 138 ALA B CA 1
ATOM 2216 C C . ALA B 1 138 ? 6.289 -19.5 4.828 1 93.19 138 ALA B C 1
ATOM 2218 O O . ALA B 1 138 ? 6.82 -19.672 5.926 1 93.19 138 ALA B O 1
ATOM 2219 N N . SER B 1 139 ? 5.578 -20.453 4.32 1 90.25 139 SER B N 1
ATOM 2220 C CA . SER B 1 139 ? 5.176 -21.656 5.039 1 90.25 139 SER B CA 1
ATOM 2221 C C . SER B 1 139 ? 6.375 -22.547 5.328 1 90.25 139 SER B C 1
ATOM 2223 O O . SER B 1 139 ? 6.344 -23.359 6.266 1 90.25 139 SER B O 1
ATOM 2225 N N . LYS B 1 140 ? 7.461 -22.359 4.617 1 84.88 140 LYS B N 1
ATOM 2226 C CA . LYS B 1 140 ? 8.617 -23.219 4.82 1 84.88 140 LYS B CA 1
ATOM 2227 C C . LYS B 1 140 ? 9.641 -22.562 5.746 1 84.88 140 LYS B C 1
ATOM 2229 O O . LYS B 1 140 ? 10.688 -23.141 6.031 1 84.88 140 LYS B O 1
ATOM 2234 N N . TYR B 1 141 ? 9.383 -21.312 6.164 1 80.56 141 TYR B N 1
ATOM 2235 C CA . TYR B 1 141 ? 10.266 -20.656 7.113 1 80.56 141 TYR B CA 1
ATOM 2236 C C . TYR B 1 141 ? 10.023 -21.141 8.531 1 80.56 141 TYR B C 1
ATOM 2238 O O . TYR B 1 141 ? 10.859 -20.953 9.422 1 80.56 141 TYR B O 1
ATOM 2246 N N . ARG B 1 142 ? 8.898 -21.703 8.789 1 63.94 142 ARG B N 1
ATOM 2247 C CA . ARG B 1 142 ? 8.562 -22.172 10.125 1 63.94 142 ARG B CA 1
ATOM 2248 C C . ARG B 1 142 ? 8.93 -23.641 10.297 1 63.94 142 ARG B C 1
ATOM 2250 O O . ARG B 1 142 ? 8.961 -24.391 9.328 1 63.94 142 ARG B O 1
#

pLDDT: mean 96.69, std 4.74, range [63.84, 98.94]

Solvent-accessible surface area (backbone atoms only — not comparable to full-atom values): 15016 Å² total; per-residue (Å²): 123,85,77,48,73,68,30,52,50,37,39,52,58,54,44,63,73,39,62,95,39,30,36,64,55,22,25,50,16,51,42,46,33,44,62,60,40,54,77,64,48,72,78,45,76,96,54,60,72,50,90,84,28,67,59,34,35,53,50,11,24,50,54,38,45,51,48,51,52,30,59,78,33,62,93,44,42,60,72,70,39,44,68,56,10,50,42,38,43,72,70,62,56,58,63,65,82,49,44,62,53,49,45,51,28,42,50,27,48,45,26,46,74,35,51,94,67,49,42,65,69,33,48,28,23,40,52,52,48,47,49,43,51,41,51,49,41,39,58,64,70,107,124,85,77,47,74,66,29,51,51,38,38,53,58,54,43,63,74,39,63,93,39,29,37,65,54,21,25,51,17,51,42,45,34,44,62,60,40,53,77,64,48,70,79,47,76,96,56,61,71,50,91,83,27,67,59,34,35,53,50,11,24,50,53,38,45,51,49,51,50,29,59,76,34,63,93,44,40,59,73,69,38,45,68,56,11,50,43,38,43,70,71,61,55,58,64,64,84,51,45,60,53,50,46,51,28,42,49,27,48,45,25,44,76,37,51,93,67,48,41,64,68,32,47,25,22,40,51,52,48,48,51,41,51,41,50,50,42,39,58,62,70,107

Radius of gyration: 18.95 Å; Cα contacts (8 Å, |Δi|>4): 366; chains: 2; bounding box: 46×50×46 Å

Sequence (284 aa):
MKLTAEDKHNVKAIWDHVKGHEEAIGAEALYRMFCCMPTTRIYFPAKDLSERSSYLHSHGKKVVGALTNAVAHIDDIDTAFSKLSDKHAEELMVDPANFPKLAHNILVVLGIHLKPHFTYSVHRSVDKFLSTVAYVLASKYRMKLTAEDKHNVKAIWDHVKGHEEAIGAEALYRMFCCMPTTRIYFPAKDLSERSSYLHSHGKKVVGALTNAVAHIDDIDTAFSKLSDKHAEELMVDPANFPKLAHNILVVLGIHLKPHFTYSVHRSVDKFLSTVAYVLASKYR

Secondary structure (DSSP, 8-state):
-PPPHHHHHHHHHHHTTTTT-HHHHHHHHHHHHHHH-GGGGGGSTT---STT-HHHHHHHHHHHHHHHHHHHTTT-HHHHTHHHHHIIIIIS---GGGHHHHHHHHHHHHHHH-GGG--HHHHHHHHHHHHHHHHHHTTTT-/-PPPHHHHHHHHHHHTTTTT-HHHHHHHHHHHHHHH-GGGGGGSTT---STT-HHHHHHHHHHHHHHHHHHHTTT-HHHHTHHHHHIIIIIS---GGGHHHHHHHHHHHHHHH-TTT--HHHHHHHHHHHHHHHHHHTTTT-